Protein AF-A0A2D5ZN42-F1 (afdb_monomer_lite)

Foldseek 3Di:
DAALVCLVVVLVVLVVVLCCVQPPVQDPQVVQLVQLLVLLCCCQCPVVVHPVVCVVDDPVRNLCCQQPVGPDPLSNVSSVCSVVVNQGWDWLDFDKPVRCVDDLNVLLVVVLCVQDDDPVSSFVVVLVLLCVQQVDHSSFKGKDQDPCVVVVVLVCLQCVVAWHQYPVRDIDHCCVSPVVSNVVSNPSDRIHTRITMIGGPVCRNVSSVSSVCVSPVD

Radius of gyration: 21.7 Å; chains: 1; bounding box: 51×35×64 Å

Secondary structure (DSSP, 8-state):
-EEGGGHHHHHHHHHHHHHHIIIIIT-HHHHHHHHHHHHHHHIIIIIS---TTGGGS-HHHHHHHHHHT-S-HHHHHHHHHHHHT-S--EEEEEEETTTTTSTHHHHHHHHHHTS-SSHHHHHHHHHHHHHHHH---GGGEEEE---GGGHHHHHHHH----EEE-TTS-EEEHHHH-HHHHHHHHH-----EEEEEEE-TTTHHHHHHHHHHHHH--

pLDDT: mean 88.19, std 12.15, range [40.66, 98.38]

Structure (mmCIF, N/CA/C/O backbone):
data_AF-A0A2D5ZN42-F1
#
_entry.id   AF-A0A2D5ZN42-F1
#
loop_
_atom_site.group_PDB
_atom_site.id
_atom_site.type_symbol
_atom_site.label_atom_id
_atom_site.label_alt_id
_atom_site.label_comp_id
_atom_site.label_asym_id
_atom_site.label_entity_id
_atom_site.label_seq_id
_atom_site.pdbx_PDB_ins_code
_atom_site.Cartn_x
_atom_site.Cartn_y
_atom_site.Cartn_z
_atom_site.occupancy
_atom_site.B_iso_or_equiv
_atom_site.auth_seq_id
_atom_site.auth_comp_id
_atom_site.auth_asym_id
_atom_site.auth_atom_id
_atom_site.pdbx_PDB_model_num
ATOM 1 N N . VAL A 1 1 ? 23.693 1.671 -24.165 1.00 88.19 1 VAL A N 1
ATOM 2 C CA . VAL A 1 1 ? 23.563 1.571 -25.639 1.00 88.19 1 VAL A CA 1
ATOM 3 C C . VAL A 1 1 ? 23.619 0.096 -25.988 1.00 88.19 1 VAL A C 1
ATOM 5 O O . VAL A 1 1 ? 24.514 -0.575 -25.490 1.00 88.19 1 VAL A O 1
ATOM 8 N N . PHE A 1 2 ? 22.661 -0.413 -26.755 1.00 94.81 2 PHE A N 1
ATOM 9 C CA . PHE A 1 2 ? 22.584 -1.811 -27.194 1.00 94.81 2 PHE A CA 1
ATOM 10 C C . PHE A 1 2 ? 23.007 -1.930 -28.661 1.00 94.81 2 PHE A C 1
ATOM 12 O O . PHE A 1 2 ? 22.991 -0.942 -29.383 1.00 94.81 2 PHE A O 1
ATOM 19 N N . LEU A 1 3 ? 23.372 -3.117 -29.141 1.00 96.25 3 LEU A N 1
ATOM 20 C CA . LEU A 1 3 ? 23.514 -3.330 -30.588 1.00 96.25 3 LEU A CA 1
ATOM 21 C C . LEU A 1 3 ? 22.122 -3.375 -31.231 1.00 96.25 3 LEU A C 1
ATOM 23 O O . LEU A 1 3 ? 21.216 -3.957 -30.640 1.00 96.25 3 LEU A O 1
ATOM 27 N N . ALA A 1 4 ? 21.952 -2.854 -32.451 1.00 92.88 4 ALA A N 1
ATOM 28 C CA . ALA A 1 4 ? 20.658 -2.876 -33.152 1.00 92.88 4 ALA A CA 1
ATOM 29 C C . ALA A 1 4 ? 20.058 -4.293 -33.287 1.00 92.88 4 ALA A C 1
ATOM 31 O O . ALA A 1 4 ? 18.850 -4.474 -33.174 1.00 92.88 4 ALA A O 1
ATOM 32 N N . LYS A 1 5 ? 20.906 -5.328 -33.421 1.00 93.25 5 LYS A N 1
ATOM 33 C CA . LYS A 1 5 ? 20.476 -6.742 -33.429 1.00 93.25 5 LYS A CA 1
ATOM 34 C C . LYS A 1 5 ? 19.837 -7.222 -32.114 1.00 93.25 5 LYS A C 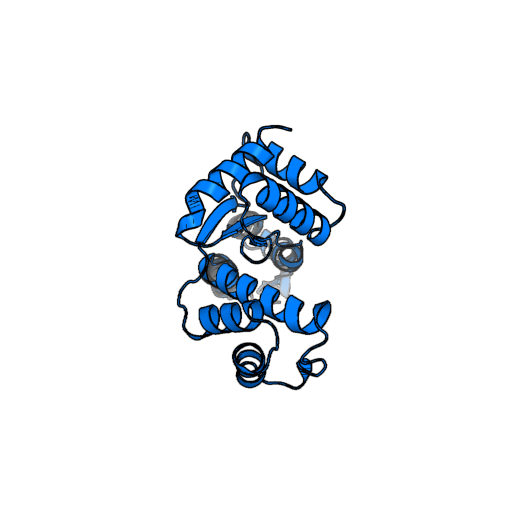1
ATOM 36 O O . LYS A 1 5 ? 19.276 -8.305 -32.083 1.00 93.25 5 LYS A O 1
ATOM 41 N N . GLY A 1 6 ? 19.970 -6.457 -31.031 1.00 94.50 6 GLY A N 1
ATOM 42 C CA . GLY A 1 6 ? 19.377 -6.737 -29.724 1.00 94.50 6 GLY A CA 1
ATOM 43 C C . GLY A 1 6 ? 17.992 -6.118 -29.522 1.00 94.50 6 GLY A C 1
ATOM 44 O O . GLY A 1 6 ? 17.499 -6.148 -28.400 1.00 94.50 6 GLY A O 1
ATOM 45 N N . LEU A 1 7 ? 17.378 -5.538 -30.562 1.00 94.56 7 LEU A N 1
ATOM 46 C CA . LEU A 1 7 ? 16.059 -4.903 -30.470 1.00 94.56 7 LEU A CA 1
ATOM 47 C C . LEU A 1 7 ? 14.992 -5.842 -29.889 1.00 94.56 7 LEU A C 1
ATOM 49 O O . LEU A 1 7 ? 14.250 -5.433 -29.004 1.00 94.56 7 LEU A O 1
ATOM 53 N N . GLU A 1 8 ? 14.943 -7.096 -30.341 1.00 95.75 8 GLU A N 1
ATOM 54 C CA . GLU A 1 8 ? 13.950 -8.074 -29.875 1.00 95.75 8 GLU A CA 1
ATOM 55 C C . GLU A 1 8 ? 14.092 -8.367 -28.375 1.00 95.75 8 GLU A C 1
ATOM 57 O O . GLU A 1 8 ? 13.130 -8.228 -27.629 1.00 95.75 8 GLU A O 1
ATOM 62 N N . ALA A 1 9 ? 15.317 -8.594 -27.893 1.00 96.06 9 ALA A N 1
ATOM 63 C CA . ALA A 1 9 ? 15.575 -8.784 -26.465 1.00 96.06 9 ALA A CA 1
ATOM 64 C C . ALA A 1 9 ? 15.188 -7.555 -25.618 1.00 96.06 9 ALA A C 1
ATOM 66 O O . ALA A 1 9 ? 14.725 -7.692 -24.486 1.00 96.06 9 ALA A O 1
ATOM 67 N N . VAL A 1 10 ? 15.364 -6.342 -26.155 1.00 93.12 10 VAL A N 1
ATOM 68 C CA . VAL A 1 10 ? 14.931 -5.111 -25.478 1.00 93.12 10 VAL A CA 1
ATOM 69 C C . VAL A 1 10 ? 13.404 -5.004 -25.436 1.00 93.12 10 VAL A C 1
ATOM 71 O O . VAL A 1 10 ? 12.865 -4.579 -24.412 1.00 93.12 10 VAL A O 1
ATOM 74 N N . ARG A 1 11 ? 12.698 -5.408 -26.502 1.00 92.69 11 ARG A N 1
ATOM 75 C CA . ARG A 1 11 ? 11.228 -5.474 -26.508 1.00 92.69 11 ARG A CA 1
ATOM 76 C C . ARG A 1 11 ? 10.720 -6.436 -25.439 1.00 92.69 11 ARG A C 1
ATOM 78 O O . ARG A 1 11 ? 9.883 -6.044 -24.627 1.00 92.69 11 ARG A O 1
ATOM 85 N N . ASP A 1 12 ? 11.275 -7.643 -25.390 1.00 94.25 12 ASP A N 1
ATOM 86 C CA . ASP A 1 12 ? 10.891 -8.665 -24.412 1.00 94.25 12 ASP A CA 1
ATOM 87 C C . ASP A 1 12 ? 11.134 -8.194 -22.980 1.00 94.25 12 ASP A C 1
ATOM 89 O O . ASP A 1 12 ? 10.258 -8.316 -22.125 1.00 94.25 12 ASP A O 1
ATOM 93 N N . PHE A 1 13 ? 12.288 -7.571 -22.724 1.00 90.81 13 PHE A N 1
ATOM 94 C CA . PHE A 1 13 ? 12.591 -6.977 -21.425 1.00 90.81 13 PHE A CA 1
ATOM 95 C C . PHE A 1 13 ? 11.554 -5.924 -21.011 1.00 90.81 13 PHE A C 1
ATOM 97 O O . PHE A 1 13 ? 11.094 -5.925 -19.868 1.00 90.81 13 PHE A O 1
ATOM 104 N N . LEU A 1 14 ? 11.177 -5.018 -21.919 1.00 88.38 14 LEU A N 1
ATOM 105 C CA . LEU A 1 14 ? 10.205 -3.966 -21.617 1.00 88.38 14 LEU A CA 1
ATOM 106 C C . LEU A 1 14 ? 8.802 -4.532 -21.384 1.00 88.38 14 LEU A C 1
ATOM 108 O O . LEU A 1 14 ? 8.133 -4.097 -20.445 1.00 88.38 14 LEU A O 1
ATOM 112 N N . ASN A 1 15 ? 8.389 -5.533 -22.161 1.00 88.25 15 ASN A N 1
ATOM 113 C CA . ASN A 1 15 ? 7.126 -6.242 -21.954 1.00 88.25 15 ASN A CA 1
ATOM 114 C C . ASN A 1 15 ? 7.095 -6.965 -20.604 1.00 88.25 15 ASN A C 1
ATOM 116 O O . ASN A 1 15 ? 6.194 -6.718 -19.803 1.00 88.25 15 ASN A O 1
ATOM 120 N N . ALA A 1 16 ? 8.121 -7.763 -20.298 1.00 88.69 16 ALA A N 1
ATOM 121 C CA . ALA A 1 16 ? 8.239 -8.457 -19.017 1.00 88.69 16 ALA A CA 1
ATOM 122 C C . ALA A 1 16 ? 8.234 -7.471 -17.838 1.00 88.69 16 ALA A C 1
ATOM 124 O O . ALA A 1 16 ? 7.565 -7.689 -16.826 1.00 88.69 16 ALA A O 1
ATOM 125 N N . ARG A 1 17 ? 8.921 -6.330 -17.980 1.00 83.81 17 ARG A N 1
ATOM 126 C CA . ARG A 1 17 ? 8.899 -5.264 -16.976 1.00 83.81 17 ARG A CA 1
ATOM 127 C C . ARG A 1 17 ? 7.480 -4.730 -16.765 1.00 83.81 17 ARG A C 1
ATOM 129 O O . ARG A 1 17 ? 7.075 -4.572 -15.616 1.00 83.81 17 ARG A O 1
ATOM 136 N N . MET A 1 18 ? 6.718 -4.463 -17.827 1.00 80.75 18 MET A N 1
ATOM 137 C CA . MET A 1 18 ? 5.327 -3.999 -17.711 1.00 80.75 18 MET A CA 1
ATOM 138 C C . MET A 1 18 ? 4.421 -5.034 -17.032 1.00 80.75 18 MET A C 1
ATOM 140 O O . MET A 1 18 ? 3.625 -4.668 -16.163 1.00 80.75 18 MET A O 1
ATOM 144 N N . GLU A 1 19 ? 4.576 -6.317 -17.362 1.00 82.75 19 GLU A N 1
ATOM 145 C CA . GLU A 1 19 ? 3.829 -7.414 -16.732 1.00 82.75 19 GLU A CA 1
ATOM 146 C C . GLU A 1 19 ? 4.130 -7.552 -15.237 1.00 82.75 19 GLU A C 1
ATOM 148 O O . GLU A 1 19 ? 3.216 -7.767 -14.437 1.00 82.75 19 GLU A O 1
ATOM 153 N N . MET A 1 20 ? 5.389 -7.370 -14.829 1.00 82.62 20 MET A N 1
ATOM 154 C CA . MET A 1 20 ? 5.768 -7.374 -13.414 1.00 82.62 20 MET A CA 1
ATOM 155 C C . MET A 1 20 ? 5.069 -6.261 -12.626 1.00 82.62 20 MET A C 1
ATOM 157 O O . MET A 1 20 ? 4.592 -6.496 -11.512 1.00 82.62 20 MET A O 1
ATOM 161 N N . TYR A 1 21 ? 4.963 -5.057 -13.199 1.00 77.25 21 TYR A N 1
ATOM 162 C CA . TYR A 1 21 ? 4.248 -3.954 -12.553 1.00 77.25 21 TYR A CA 1
ATOM 163 C C . TYR A 1 21 ? 2.763 -4.252 -12.383 1.00 77.25 21 TYR A C 1
ATOM 165 O O . TYR A 1 21 ? 2.235 -4.060 -11.288 1.00 77.25 21 TYR A O 1
ATOM 173 N N . SER A 1 22 ? 2.093 -4.747 -13.423 1.00 72.44 22 SER A N 1
ATOM 174 C CA . SER A 1 22 ? 0.654 -5.016 -13.361 1.00 72.44 22 SER A CA 1
ATOM 175 C C . SER A 1 22 ? 0.305 -6.225 -12.487 1.00 72.44 22 SER A C 1
ATOM 177 O O . SER A 1 22 ? -0.685 -6.188 -11.754 1.00 72.44 22 SER A O 1
ATOM 179 N N . SER A 1 23 ? 1.112 -7.285 -12.535 1.00 75.81 23 SER A N 1
ATOM 180 C CA . SER A 1 23 ? 0.767 -8.581 -11.936 1.00 75.81 23 SER A CA 1
ATOM 181 C C . SER A 1 23 ? 1.286 -8.759 -10.513 1.00 75.81 23 SER A C 1
ATOM 183 O O . SER A 1 23 ? 0.687 -9.507 -9.741 1.00 75.81 23 SER A O 1
ATOM 185 N N . VAL A 1 24 ? 2.387 -8.089 -10.157 1.00 76.00 24 VAL A N 1
ATOM 186 C CA . VAL A 1 24 ? 3.086 -8.308 -8.882 1.00 76.00 24 VAL A CA 1
ATOM 187 C C . VAL A 1 24 ? 3.107 -7.034 -8.048 1.00 76.00 24 VAL A C 1
ATOM 189 O O . VAL A 1 24 ? 2.482 -6.995 -6.988 1.00 76.00 24 VAL A O 1
ATOM 192 N N . TYR A 1 25 ? 3.777 -5.981 -8.528 1.00 73.44 25 TYR A N 1
ATOM 193 C CA . TYR A 1 25 ? 4.039 -4.789 -7.709 1.00 73.44 25 TYR A CA 1
ATOM 194 C C . TYR A 1 25 ? 2.776 -4.002 -7.363 1.00 73.44 25 TYR A C 1
ATOM 196 O O . TYR A 1 25 ? 2.654 -3.485 -6.258 1.00 73.44 25 TYR A O 1
ATOM 204 N N . LEU A 1 26 ? 1.816 -3.935 -8.286 1.00 72.81 26 LEU A N 1
ATOM 205 C CA . LEU A 1 26 ? 0.565 -3.196 -8.097 1.00 72.81 26 LEU A CA 1
ATOM 206 C C . LEU A 1 26 ? -0.607 -4.119 -7.736 1.00 72.81 26 LEU A C 1
ATOM 208 O O . LEU A 1 26 ? -1.776 -3.734 -7.828 1.00 72.81 26 LEU A O 1
ATOM 212 N N . HIS A 1 27 ? -0.319 -5.355 -7.317 1.00 77.25 27 HIS A N 1
ATOM 213 C CA . HIS A 1 27 ? -1.361 -6.326 -7.039 1.00 77.25 27 HIS A CA 1
ATOM 214 C C . HIS A 1 27 ? -2.119 -5.995 -5.744 1.00 77.25 27 HIS A C 1
ATOM 216 O O . HIS A 1 27 ? -1.589 -6.034 -4.631 1.00 77.25 27 HIS A O 1
ATOM 222 N N . LYS A 1 28 ? -3.428 -5.771 -5.885 1.00 75.69 28 LYS A N 1
ATOM 223 C CA . LYS A 1 28 ? -4.345 -5.343 -4.813 1.00 75.69 28 LYS A CA 1
ATOM 224 C C . LYS A 1 28 ? -4.259 -6.133 -3.502 1.00 75.69 28 LYS A C 1
ATOM 226 O O . LYS A 1 28 ? -4.427 -5.554 -2.439 1.00 75.69 28 LYS A O 1
ATOM 231 N N . LYS A 1 29 ? -4.027 -7.453 -3.545 1.00 80.06 29 LYS A N 1
ATOM 232 C CA . LYS A 1 29 ? -3.964 -8.269 -2.312 1.00 80.06 29 LYS A CA 1
ATOM 233 C C . LYS A 1 29 ? -2.668 -8.047 -1.533 1.00 80.06 29 LYS A C 1
ATOM 235 O O . LYS A 1 29 ? -2.700 -8.125 -0.312 1.00 80.06 29 LYS A O 1
ATOM 240 N N . THR A 1 30 ? -1.567 -7.785 -2.234 1.00 85.25 30 THR A N 1
ATOM 241 C CA . THR A 1 30 ? -0.278 -7.460 -1.613 1.00 85.25 30 THR A CA 1
ATOM 242 C C . THR A 1 30 ? -0.392 -6.111 -0.921 1.00 85.25 30 THR A C 1
ATOM 244 O O . THR A 1 30 ? -0.037 -5.995 0.244 1.00 85.25 30 THR A O 1
ATOM 247 N N . ARG A 1 31 ? -1.025 -5.141 -1.595 1.00 87.31 31 ARG A N 1
ATOM 248 C CA . ARG A 1 31 ? -1.237 -3.798 -1.054 1.00 87.31 31 ARG A CA 1
ATOM 249 C C . ARG A 1 31 ? -2.061 -3.778 0.234 1.00 87.31 31 ARG A C 1
ATOM 251 O O . ARG A 1 31 ? -1.759 -3.004 1.124 1.00 87.31 31 ARG A O 1
ATOM 258 N N . ILE A 1 32 ? -3.071 -4.639 0.363 1.00 91.75 32 ILE A N 1
ATOM 259 C CA . ILE A 1 32 ? -3.862 -4.723 1.601 1.00 91.75 32 ILE A CA 1
ATOM 260 C C . ILE A 1 32 ? -2.988 -5.153 2.785 1.00 91.75 32 ILE A C 1
ATOM 262 O O . ILE A 1 32 ? -3.029 -4.510 3.826 1.00 91.75 32 ILE A O 1
ATOM 266 N N . ALA A 1 33 ? -2.201 -6.222 2.633 1.00 93.56 33 ALA A N 1
ATOM 267 C CA . ALA A 1 33 ? -1.332 -6.698 3.710 1.00 93.56 33 ALA A CA 1
ATOM 268 C C . ALA A 1 33 ? -0.221 -5.685 4.035 1.00 93.56 33 ALA A C 1
ATOM 270 O O . ALA A 1 33 ? 0.067 -5.461 5.204 1.00 93.56 33 ALA A O 1
ATOM 271 N N . ASP A 1 34 ? 0.337 -5.046 3.004 1.00 91.88 34 ASP A N 1
ATOM 272 C CA . ASP A 1 34 ? 1.299 -3.946 3.116 1.00 91.88 34 ASP A CA 1
ATOM 273 C C . ASP A 1 34 ? 0.727 -2.784 3.939 1.00 91.88 34 ASP A C 1
ATOM 275 O O . ASP A 1 34 ? 1.333 -2.362 4.914 1.00 91.88 34 ASP A O 1
ATOM 279 N N . GLN A 1 35 ? -0.494 -2.333 3.632 1.00 92.88 35 GLN A N 1
ATOM 280 C CA . GLN A 1 35 ? -1.155 -1.275 4.399 1.00 92.88 35 GLN A CA 1
ATOM 281 C C . GLN A 1 35 ? -1.471 -1.700 5.837 1.00 92.88 35 GLN A C 1
ATOM 283 O O . GLN A 1 35 ? -1.243 -0.918 6.751 1.00 92.88 35 GLN A O 1
ATOM 288 N N . MET A 1 36 ? -1.934 -2.934 6.067 1.00 95.69 36 MET A N 1
ATOM 289 C CA . MET A 1 36 ? -2.159 -3.439 7.429 1.00 95.69 36 MET A CA 1
ATOM 290 C C . MET A 1 36 ? -0.874 -3.442 8.264 1.00 95.69 36 MET A C 1
ATOM 292 O O . MET A 1 36 ? -0.892 -3.011 9.415 1.00 95.69 36 MET A O 1
ATOM 296 N N . LEU A 1 37 ? 0.241 -3.895 7.685 1.00 95.94 37 LEU A N 1
ATOM 297 C CA . LEU A 1 37 ? 1.527 -3.909 8.375 1.00 95.94 37 LEU A CA 1
ATOM 298 C C . LEU A 1 37 ? 2.082 -2.495 8.579 1.00 95.94 37 LEU A C 1
ATOM 300 O O . LEU A 1 37 ? 2.554 -2.190 9.669 1.00 95.94 37 LEU A O 1
ATOM 304 N N . LEU A 1 38 ? 1.983 -1.630 7.565 1.00 94.31 38 LEU A N 1
ATOM 305 C CA . LEU A 1 38 ? 2.432 -0.241 7.637 1.00 94.31 38 LEU A CA 1
ATOM 306 C C . LEU A 1 38 ? 1.711 0.514 8.754 1.00 94.31 38 LEU A C 1
ATOM 308 O O . LEU A 1 38 ? 2.372 1.120 9.585 1.00 94.31 38 LEU A O 1
ATOM 312 N N . ARG A 1 39 ? 0.377 0.418 8.835 1.00 93.88 39 ARG A N 1
ATOM 313 C CA . ARG A 1 39 ? -0.403 1.088 9.888 1.00 93.88 39 ARG A CA 1
ATOM 314 C C . ARG A 1 39 ? -0.075 0.557 11.281 1.00 93.88 39 ARG A C 1
ATOM 316 O O . ARG A 1 39 ? -0.030 1.329 12.231 1.00 93.88 39 ARG A O 1
ATOM 323 N N . ALA A 1 40 ? 0.175 -0.747 11.412 1.00 96.69 40 ALA A N 1
ATOM 324 C CA . ALA A 1 40 ? 0.625 -1.329 12.675 1.00 96.69 40 ALA A CA 1
ATOM 325 C C . ALA A 1 40 ? 2.016 -0.810 13.078 1.00 96.69 40 ALA A C 1
ATOM 327 O O . ALA A 1 40 ? 2.237 -0.481 14.241 1.00 96.69 40 ALA A O 1
ATOM 328 N N . ALA A 1 41 ? 2.936 -0.705 12.116 1.00 96.75 41 ALA A N 1
ATOM 329 C CA . ALA A 1 41 ? 4.284 -0.196 12.334 1.00 96.75 41 ALA A CA 1
ATOM 330 C C . ALA A 1 41 ? 4.296 1.307 12.657 1.00 96.75 41 ALA A C 1
ATOM 332 O O . ALA A 1 41 ? 4.964 1.702 13.606 1.00 96.75 41 ALA A O 1
ATOM 333 N N . GLU A 1 42 ? 3.532 2.130 11.931 1.00 94.81 42 GLU A N 1
ATOM 334 C CA . GLU A 1 42 ? 3.354 3.563 12.215 1.00 94.81 42 GLU A CA 1
ATOM 335 C C . GLU A 1 42 ? 2.808 3.763 13.632 1.00 94.81 42 GLU A C 1
ATOM 337 O O . GLU A 1 42 ? 3.395 4.502 14.421 1.00 94.81 42 GLU A O 1
ATOM 342 N N . ARG A 1 43 ? 1.755 3.021 13.998 1.00 95.56 43 ARG A N 1
ATOM 343 C CA . ARG A 1 43 ? 1.170 3.065 15.340 1.00 95.56 43 ARG A CA 1
ATOM 344 C C . ARG A 1 43 ? 2.188 2.713 16.426 1.00 95.56 43 ARG A C 1
ATOM 346 O O . ARG A 1 43 ? 2.295 3.421 17.421 1.00 95.56 43 ARG A O 1
ATOM 353 N N . ALA A 1 44 ? 2.938 1.627 16.248 1.00 97.81 44 ALA A N 1
ATOM 354 C CA . ALA A 1 44 ? 3.919 1.183 17.234 1.00 97.81 44 ALA A CA 1
ATOM 355 C C . ALA A 1 44 ? 5.102 2.155 17.350 1.00 97.81 44 ALA A C 1
ATOM 357 O O . ALA A 1 44 ? 5.439 2.599 18.444 1.00 97.81 44 ALA A O 1
ATOM 358 N N . VAL A 1 45 ? 5.725 2.502 16.223 1.00 97.81 45 VAL A N 1
ATOM 359 C CA . VAL A 1 45 ? 6.994 3.238 16.201 1.00 97.81 45 VAL A CA 1
ATOM 360 C C . VAL A 1 45 ? 6.793 4.735 16.389 1.00 97.81 45 VAL A C 1
ATOM 362 O O . VAL A 1 45 ? 7.546 5.363 17.129 1.00 97.81 45 VAL A O 1
ATOM 365 N N . ILE A 1 46 ? 5.800 5.324 15.727 1.00 95.44 46 ILE A N 1
ATOM 366 C CA . ILE A 1 46 ? 5.618 6.778 15.705 1.00 95.44 46 ILE A CA 1
ATOM 367 C C . ILE A 1 46 ? 4.714 7.208 16.859 1.00 95.44 46 ILE A C 1
ATOM 369 O O . ILE A 1 46 ? 5.130 8.024 17.679 1.00 95.44 46 ILE A O 1
ATOM 373 N N . ASP A 1 47 ? 3.508 6.644 16.957 1.00 95.06 47 ASP A N 1
ATOM 374 C CA . ASP A 1 47 ? 2.527 7.121 17.941 1.00 95.06 47 ASP A CA 1
ATOM 375 C C . ASP A 1 47 ? 2.868 6.683 19.369 1.00 95.06 47 ASP A C 1
ATOM 377 O O . ASP A 1 47 ? 2.703 7.451 20.317 1.00 95.06 47 ASP A O 1
ATOM 381 N N . LEU A 1 48 ? 3.296 5.427 19.534 1.00 96.88 48 LEU A N 1
ATOM 382 C CA . LEU A 1 48 ? 3.542 4.821 20.847 1.00 96.88 48 LEU A CA 1
ATOM 383 C C . LEU A 1 48 ? 5.015 4.890 21.272 1.00 96.88 48 LEU A C 1
ATOM 385 O O . LEU A 1 48 ? 5.318 4.675 22.445 1.00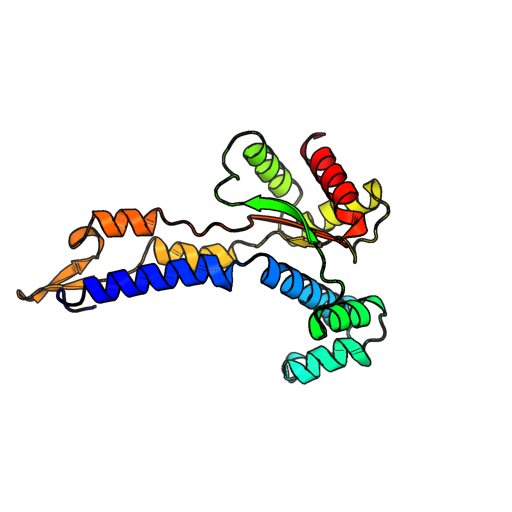 96.88 48 LEU A O 1
ATOM 389 N N . GLY A 1 49 ? 5.930 5.203 20.349 1.00 97.31 49 GLY A N 1
ATOM 390 C CA . GLY A 1 49 ? 7.366 5.255 20.630 1.00 97.31 49 GLY A CA 1
ATOM 391 C C . GLY A 1 49 ? 7.995 3.886 20.922 1.00 97.31 49 GLY A C 1
ATOM 392 O O . GLY A 1 49 ? 9.070 3.811 21.518 1.00 97.31 49 GLY A O 1
ATOM 393 N N . GLU A 1 50 ? 7.344 2.791 20.531 1.00 97.56 50 GLU A N 1
ATOM 394 C CA . GLU A 1 50 ? 7.877 1.435 20.659 1.00 97.56 50 GLU A CA 1
ATOM 395 C C . GLU A 1 50 ? 8.945 1.173 19.582 1.00 97.56 50 GLU A C 1
ATOM 397 O O . GLU A 1 50 ? 9.013 1.865 18.570 1.00 97.56 50 GLU A O 1
ATOM 402 N N . PHE A 1 51 ? 9.815 0.181 19.800 1.00 96.81 51 PHE A N 1
ATOM 403 C CA . PHE A 1 51 ? 10.768 -0.321 18.793 1.00 96.81 51 PHE A CA 1
ATOM 404 C C . PHE A 1 51 ? 11.563 0.762 18.030 1.00 96.81 51 PHE A C 1
ATOM 406 O O . PHE A 1 51 ? 11.751 0.654 16.824 1.00 96.81 51 PHE A O 1
ATOM 413 N N . GLN A 1 52 ? 12.054 1.807 18.706 1.00 95.81 52 GLN A N 1
ATOM 414 C CA . GLN A 1 52 ? 12.755 2.924 18.041 1.00 95.81 52 GLN A CA 1
ATOM 415 C C . GLN A 1 52 ? 13.987 2.485 17.228 1.00 95.81 52 GLN A C 1
ATOM 417 O O . GLN A 1 52 ? 14.322 3.117 16.230 1.00 95.81 52 GLN A O 1
ATOM 422 N N . ASP A 1 53 ? 14.599 1.358 17.600 1.00 95.44 53 ASP A N 1
ATOM 423 C CA . ASP A 1 53 ? 15.727 0.741 16.897 1.00 95.44 53 ASP A CA 1
ATOM 424 C C . ASP A 1 53 ? 15.298 -0.315 15.853 1.00 95.44 53 ASP A C 1
ATOM 426 O O . ASP A 1 53 ? 16.089 -1.187 15.490 1.00 95.44 53 ASP A O 1
ATOM 430 N N . PHE A 1 54 ? 14.053 -0.277 15.355 1.00 95.75 54 PHE A N 1
ATOM 431 C CA . PHE A 1 54 ? 13.534 -1.273 14.399 1.00 95.75 54 PHE A CA 1
ATOM 432 C C . PHE A 1 54 ? 14.374 -1.393 13.118 1.00 95.75 54 PHE A C 1
ATOM 434 O O . PHE A 1 54 ? 14.388 -2.444 12.489 1.00 95.75 54 PHE A O 1
ATOM 441 N N . PHE A 1 55 ? 15.113 -0.346 12.739 1.00 94.88 55 PHE A N 1
ATOM 442 C CA . PHE A 1 55 ? 16.019 -0.351 11.586 1.00 94.88 55 PHE A CA 1
ATOM 443 C C . PHE A 1 55 ? 17.228 -1.293 11.748 1.00 94.88 55 PHE A C 1
ATOM 445 O O . PHE A 1 55 ? 17.950 -1.527 10.780 1.00 94.88 55 PHE A O 1
ATOM 452 N N . LEU A 1 56 ? 17.469 -1.815 12.956 1.00 97.69 56 LEU A N 1
ATOM 453 C CA . LEU A 1 56 ? 18.472 -2.847 13.237 1.00 97.69 56 LEU A CA 1
ATOM 454 C C . LEU A 1 56 ? 17.893 -4.268 13.217 1.00 97.69 56 LEU A C 1
ATOM 456 O O . LEU A 1 56 ? 18.658 -5.221 13.347 1.00 97.69 56 LEU A O 1
ATOM 460 N N . MET A 1 57 ? 16.572 -4.407 13.088 1.00 97.81 57 MET A N 1
ATOM 461 C CA . MET A 1 57 ? 15.871 -5.687 13.136 1.00 97.81 57 MET A CA 1
ATOM 462 C C . MET A 1 57 ? 15.715 -6.289 11.738 1.00 97.81 57 MET A C 1
ATOM 464 O O . MET A 1 57 ? 15.555 -5.576 10.745 1.00 97.81 57 MET A O 1
ATOM 468 N N . SER A 1 58 ? 15.714 -7.617 11.661 1.00 98.12 58 SER A N 1
ATOM 469 C CA . SER A 1 58 ? 15.227 -8.338 10.486 1.00 98.12 58 SER A CA 1
ATOM 470 C C . SER A 1 58 ? 13.702 -8.197 10.335 1.00 98.12 58 SER A C 1
ATOM 472 O O . SER A 1 58 ? 12.986 -7.835 11.274 1.00 98.12 58 SER A O 1
ATOM 474 N N . ASP A 1 59 ? 13.180 -8.580 9.166 1.00 96.12 59 ASP A N 1
ATOM 475 C CA . ASP A 1 59 ? 11.733 -8.679 8.933 1.00 96.12 59 ASP A CA 1
ATOM 476 C C . ASP A 1 59 ? 11.037 -9.578 9.971 1.00 96.12 59 ASP A C 1
ATOM 478 O O . ASP A 1 59 ? 9.923 -9.28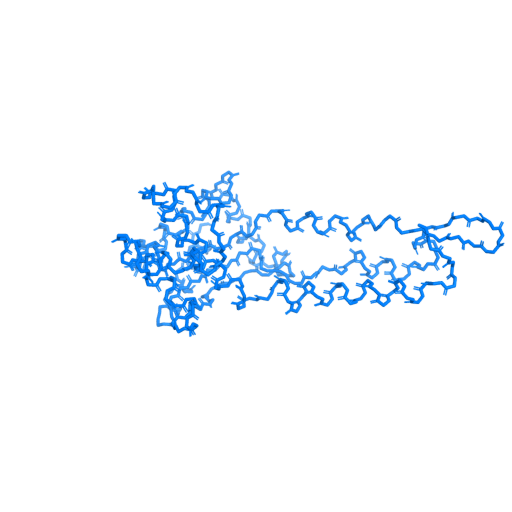2 10.412 1.00 96.12 59 ASP A O 1
ATOM 482 N N . ASP A 1 60 ? 11.673 -10.689 10.363 1.00 97.00 60 ASP A N 1
ATOM 483 C CA . ASP A 1 60 ? 11.089 -11.636 11.315 1.00 97.00 60 ASP A CA 1
ATOM 484 C C . ASP A 1 60 ? 11.112 -11.094 12.746 1.00 97.00 60 ASP A C 1
ATOM 486 O O . ASP A 1 60 ? 10.104 -11.203 13.449 1.00 97.00 60 ASP A O 1
ATOM 490 N N . GLU A 1 61 ? 12.216 -10.458 13.145 1.00 98.12 61 GLU A N 1
ATOM 491 C CA . GLU A 1 61 ? 12.384 -9.849 14.459 1.00 98.12 61 GLU A CA 1
ATOM 492 C C . GLU A 1 61 ? 11.363 -8.733 14.652 1.00 98.12 61 GLU A C 1
ATOM 494 O O . GLU A 1 61 ? 10.630 -8.734 15.645 1.00 98.12 61 GLU A O 1
ATOM 499 N N . PHE A 1 62 ? 11.237 -7.838 13.669 1.00 98.25 62 PHE A N 1
ATOM 500 C CA . PHE A 1 62 ? 10.299 -6.727 13.744 1.00 98.25 62 PHE A CA 1
ATOM 501 C C . PHE A 1 62 ? 8.842 -7.205 13.733 1.00 98.25 62 PHE A C 1
ATOM 503 O O . PHE A 1 62 ? 8.055 -6.814 14.597 1.00 98.25 62 PHE A O 1
ATOM 510 N N . LEU A 1 63 ? 8.469 -8.116 12.826 1.00 97.88 63 LEU A N 1
ATOM 511 C CA . LEU A 1 63 ? 7.106 -8.658 12.786 1.00 97.88 63 LEU A CA 1
ATOM 512 C C . LEU A 1 63 ? 6.753 -9.427 14.069 1.00 97.88 63 LEU A C 1
ATOM 514 O O . LEU A 1 63 ? 5.619 -9.360 14.550 1.00 97.88 63 LEU A O 1
ATOM 518 N N . SER A 1 64 ? 7.712 -10.165 14.634 1.00 97.75 64 SER A N 1
ATOM 519 C CA . SER A 1 64 ? 7.546 -10.857 15.913 1.00 97.75 64 SER A CA 1
ATOM 520 C C . SER A 1 64 ? 7.360 -9.865 17.063 1.00 97.75 64 SER A C 1
ATOM 522 O O . SER A 1 64 ? 6.454 -10.043 17.881 1.00 97.75 64 SER A O 1
ATOM 524 N N . ALA A 1 65 ? 8.150 -8.789 17.092 1.00 98.19 65 ALA A N 1
ATOM 525 C CA . ALA A 1 65 ? 8.054 -7.730 18.088 1.00 98.19 65 ALA A CA 1
ATOM 526 C C . ALA A 1 65 ? 6.688 -7.025 18.043 1.00 98.19 65 ALA A C 1
ATOM 528 O O . ALA A 1 65 ? 6.018 -6.936 19.074 1.00 98.19 65 ALA A O 1
ATOM 529 N N . LEU A 1 66 ? 6.209 -6.640 16.855 1.00 98.38 66 LEU A N 1
ATOM 530 C CA . LEU A 1 66 ? 4.868 -6.069 16.678 1.00 98.38 66 LEU A CA 1
ATOM 531 C C . LEU A 1 66 ? 3.770 -7.013 17.189 1.00 98.38 66 LEU A C 1
ATOM 533 O O . LEU A 1 66 ? 2.844 -6.582 17.868 1.00 98.38 66 LEU A O 1
ATOM 537 N N . MET A 1 67 ? 3.873 -8.313 16.901 1.00 97.88 67 MET A N 1
ATOM 538 C CA . MET A 1 67 ? 2.844 -9.294 17.260 1.00 97.88 67 MET A CA 1
ATOM 539 C C . MET A 1 67 ? 2.853 -9.697 18.746 1.00 97.88 67 MET A C 1
ATOM 541 O O . MET A 1 67 ? 1.805 -10.058 19.284 1.00 97.88 67 MET A O 1
ATOM 545 N N . HIS A 1 68 ? 4.010 -9.682 19.413 1.00 97.69 68 HIS A N 1
ATOM 546 C CA . HIS A 1 68 ? 4.162 -10.248 20.759 1.00 97.69 68 HIS A CA 1
ATOM 547 C C . HIS A 1 68 ? 4.597 -9.253 21.835 1.00 97.69 68 HIS A C 1
ATOM 549 O O . HIS A 1 68 ? 4.226 -9.442 22.992 1.00 97.69 68 HIS A O 1
ATOM 555 N N . ALA A 1 69 ? 5.373 -8.231 21.482 1.00 97.38 69 ALA A N 1
ATOM 556 C CA . ALA A 1 69 ? 5.983 -7.311 22.439 1.00 97.38 69 ALA A CA 1
ATOM 557 C C . ALA A 1 69 ? 5.304 -5.933 22.490 1.00 97.38 69 ALA A C 1
ATOM 559 O O . ALA A 1 69 ? 5.501 -5.222 23.471 1.00 97.38 69 ALA A O 1
ATOM 560 N N . SER A 1 70 ? 4.507 -5.561 21.480 1.00 97.81 70 SER A N 1
ATOM 561 C CA . SER A 1 70 ? 3.779 -4.285 21.495 1.00 97.81 70 SER A CA 1
ATOM 562 C C . SER A 1 70 ? 2.760 -4.250 22.635 1.00 97.81 70 SER A C 1
ATOM 564 O O . SER A 1 70 ? 2.062 -5.242 22.873 1.00 97.81 70 SER A O 1
ATOM 566 N N . GLY A 1 71 ? 2.638 -3.115 23.326 1.00 96.75 71 GLY A N 1
ATOM 567 C CA . GLY A 1 71 ? 1.639 -2.892 24.373 1.00 96.75 71 GLY A CA 1
ATOM 568 C C . GLY A 1 71 ? 0.217 -2.734 23.826 1.00 96.75 71 GLY A C 1
ATOM 569 O O . GLY A 1 71 ? -0.755 -3.053 24.518 1.00 96.75 71 GLY A O 1
ATOM 570 N N . ASP A 1 72 ? 0.078 -2.351 22.559 1.00 97.50 72 ASP A N 1
ATOM 571 C CA . ASP A 1 72 ? -1.196 -2.047 21.909 1.00 97.50 72 ASP A CA 1
ATOM 572 C C . ASP A 1 72 ? -1.841 -3.299 21.279 1.00 97.50 72 ASP A C 1
ATOM 574 O O . ASP A 1 72 ? -1.215 -4.081 20.560 1.00 97.50 72 ASP A O 1
ATOM 578 N N . THR A 1 73 ? -3.121 -3.535 21.588 1.00 96.94 73 THR A N 1
ATOM 579 C CA . THR A 1 73 ? -3.867 -4.708 21.099 1.00 96.94 73 THR A CA 1
ATOM 580 C C . THR A 1 73 ? -4.055 -4.700 19.590 1.00 96.94 73 THR A C 1
ATOM 582 O O . THR A 1 73 ? -3.979 -5.761 18.973 1.00 96.94 73 THR A O 1
ATOM 585 N N . TYR A 1 74 ? -4.293 -3.527 19.008 1.00 96.50 74 TYR A N 1
ATOM 586 C CA . TYR A 1 74 ? -4.525 -3.374 17.580 1.00 96.50 74 TYR A CA 1
ATOM 587 C C . TYR A 1 74 ? -3.238 -3.661 16.796 1.00 96.50 74 TYR A C 1
ATOM 589 O O . TYR A 1 74 ? -3.275 -4.411 15.821 1.00 96.50 74 TYR A O 1
ATOM 597 N N . VAL A 1 75 ? -2.083 -3.173 17.268 1.00 98.19 75 VAL A N 1
ATOM 598 C CA . VAL A 1 75 ? -0.777 -3.484 16.654 1.00 98.19 75 VAL A CA 1
ATOM 599 C C . VAL A 1 75 ? -0.543 -4.995 16.608 1.00 98.19 75 VAL A C 1
ATOM 601 O O . VAL A 1 75 ? -0.262 -5.552 15.540 1.00 98.19 75 VAL A O 1
ATOM 604 N N . ARG A 1 76 ? -0.721 -5.680 17.748 1.00 98.25 76 ARG A N 1
ATOM 605 C CA . ARG A 1 76 ? -0.537 -7.138 17.828 1.00 98.25 76 ARG A CA 1
ATOM 606 C C . ARG A 1 76 ? -1.490 -7.889 16.904 1.00 98.25 76 ARG A C 1
ATOM 608 O O . ARG A 1 76 ? -1.094 -8.857 16.253 1.00 98.25 76 ARG A O 1
ATOM 615 N N . GLU A 1 77 ? -2.740 -7.443 16.839 1.00 97.81 77 GLU A N 1
ATOM 616 C CA . GLU A 1 77 ? -3.764 -8.029 15.984 1.00 97.81 77 GLU A CA 1
ATOM 617 C C . GLU A 1 77 ? -3.430 -7.879 14.496 1.00 97.81 77 GLU A C 1
ATOM 619 O O . GLU A 1 77 ? -3.466 -8.867 13.758 1.00 97.81 77 GLU A O 1
ATOM 624 N N . MET A 1 78 ? -3.067 -6.678 14.042 1.00 97.75 78 MET A N 1
ATOM 625 C CA . MET A 1 78 ? -2.706 -6.440 12.643 1.00 97.75 78 MET A CA 1
ATOM 626 C C . MET A 1 78 ? -1.491 -7.276 12.231 1.00 97.75 78 MET A C 1
ATOM 628 O O . MET A 1 78 ? -1.526 -7.944 11.193 1.00 97.75 78 MET A O 1
ATOM 632 N N . ALA A 1 79 ? -0.454 -7.329 13.073 1.00 97.75 79 ALA A N 1
ATOM 633 C CA . ALA A 1 79 ? 0.726 -8.156 12.834 1.00 97.75 79 ALA A CA 1
ATOM 634 C C . ALA A 1 79 ? 0.379 -9.657 12.764 1.00 97.75 79 ALA A C 1
ATOM 636 O O . ALA A 1 79 ? 0.842 -10.359 11.860 1.00 97.75 79 ALA A O 1
ATOM 637 N N . TYR A 1 80 ? -0.495 -10.149 13.652 1.00 98.12 80 TYR A N 1
ATOM 638 C CA . TYR A 1 80 ? -1.005 -11.524 13.610 1.00 98.12 80 TYR A CA 1
ATOM 639 C C . TYR A 1 80 ? -1.749 -11.817 12.299 1.00 98.12 80 TYR A C 1
ATOM 641 O O . TYR A 1 80 ? -1.453 -12.806 11.616 1.00 98.12 80 TYR A O 1
ATOM 649 N N . ARG A 1 81 ? -2.695 -10.946 11.923 1.00 97.06 81 ARG A N 1
ATOM 650 C CA . ARG A 1 81 ? -3.504 -11.084 10.703 1.00 97.06 81 ARG A CA 1
ATOM 651 C C . ARG A 1 81 ? -2.618 -11.147 9.458 1.00 97.06 81 ARG A C 1
ATOM 653 O O . ARG A 1 81 ? -2.860 -11.979 8.582 1.00 97.06 81 ARG A O 1
ATOM 660 N N . VAL A 1 82 ? -1.564 -10.330 9.399 1.00 96.44 82 VAL A N 1
ATOM 661 C CA . VAL A 1 82 ? -0.572 -10.344 8.312 1.00 96.44 82 VAL A CA 1
ATOM 662 C C . VAL A 1 82 ? 0.265 -11.627 8.333 1.00 96.44 82 VAL A C 1
ATOM 664 O O . VAL A 1 82 ? 0.304 -12.324 7.318 1.00 96.44 82 VAL A O 1
ATOM 667 N N . LYS A 1 83 ? 0.864 -11.996 9.476 1.00 96.38 83 LYS A N 1
ATOM 668 C CA . LYS A 1 83 ? 1.741 -13.177 9.610 1.00 96.38 83 LYS A CA 1
ATOM 669 C C . LYS A 1 83 ? 1.046 -14.478 9.214 1.00 96.38 83 LYS A C 1
ATOM 671 O O . LYS A 1 83 ? 1.603 -15.277 8.465 1.00 96.38 83 LYS A O 1
ATOM 676 N N . TYR A 1 84 ? -0.171 -14.692 9.710 1.00 97.00 84 TYR A N 1
ATOM 677 C CA . TYR A 1 84 ? -0.934 -15.919 9.453 1.00 97.00 84 TYR A CA 1
ATOM 678 C C . TYR A 1 84 ? -1.888 -15.796 8.271 1.00 97.00 84 TYR A C 1
ATOM 680 O O . TYR A 1 84 ? -2.528 -16.776 7.882 1.00 97.00 84 TYR A O 1
ATOM 688 N N . ARG A 1 85 ? -1.980 -14.603 7.676 1.00 94.44 85 ARG A N 1
ATOM 689 C CA . ARG A 1 85 ? -2.858 -14.309 6.544 1.00 94.44 85 ARG A CA 1
ATOM 690 C C . ARG A 1 85 ? -4.336 -14.596 6.844 1.00 94.44 85 ARG A C 1
ATOM 692 O O . ARG A 1 85 ? -5.095 -14.992 5.955 1.00 94.44 85 ARG A O 1
ATOM 699 N N . GLN A 1 86 ? -4.739 -14.400 8.097 1.00 95.06 86 GLN A N 1
ATOM 700 C CA . GLN A 1 86 ? -6.095 -14.618 8.599 1.00 95.06 86 GLN A CA 1
ATOM 701 C C . GLN A 1 86 ? -6.759 -13.274 8.866 1.00 95.06 86 GLN A C 1
ATOM 703 O O . GLN A 1 86 ? -6.122 -12.371 9.386 1.00 95.06 86 GLN A O 1
ATOM 708 N N . GLY A 1 87 ? -8.027 -13.118 8.481 1.00 94.00 87 GLY A N 1
ATOM 709 C CA . GLY A 1 87 ? -8.732 -11.850 8.700 1.00 94.00 87 GLY A CA 1
ATOM 710 C C . GLY A 1 87 ? -8.097 -10.656 7.977 1.00 94.00 87 GLY A C 1
ATOM 711 O O . GLY A 1 87 ? -8.152 -9.539 8.478 1.00 94.00 87 GLY A O 1
ATOM 712 N N . LEU A 1 88 ? -7.465 -10.863 6.814 1.00 96.06 88 LEU A N 1
ATOM 713 C CA . LEU A 1 88 ? -7.015 -9.732 5.999 1.00 96.06 88 LEU A CA 1
ATOM 714 C C . LEU A 1 88 ? -8.216 -8.896 5.557 1.00 96.06 88 LEU A C 1
ATOM 716 O O . LEU A 1 88 ? -9.228 -9.451 5.103 1.00 96.06 88 LEU A O 1
ATOM 720 N N . PHE A 1 89 ? -8.044 -7.578 5.603 1.00 96.50 89 PHE A N 1
ATOM 721 C CA . PHE A 1 89 ? -9.042 -6.629 5.135 1.00 96.50 89 PHE A CA 1
ATOM 722 C C . PHE A 1 89 ? -9.450 -6.879 3.677 1.00 96.50 89 PHE A C 1
ATOM 724 O O . PHE A 1 89 ? -8.805 -7.580 2.884 1.00 96.50 89 PHE A O 1
ATOM 731 N N . LYS A 1 90 ? -10.590 -6.305 3.310 1.00 95.31 90 LYS A N 1
ATOM 732 C CA . LYS A 1 90 ? -11.170 -6.350 1.975 1.00 95.31 90 LYS A CA 1
ATOM 733 C C . LYS A 1 90 ? -11.269 -4.945 1.419 1.00 95.31 90 LYS A C 1
ATOM 735 O O . LYS A 1 90 ? -11.501 -3.980 2.132 1.00 95.31 90 LYS A O 1
ATOM 740 N N . ARG A 1 91 ? -11.140 -4.850 0.097 1.00 94.94 91 ARG A N 1
ATOM 741 C CA . ARG A 1 91 ? -11.353 -3.607 -0.644 1.00 94.94 91 ARG A CA 1
ATOM 742 C C . ARG A 1 91 ? -12.848 -3.294 -0.695 1.00 94.94 91 ARG A C 1
ATOM 744 O O . ARG A 1 91 ? -13.603 -3.997 -1.379 1.00 94.94 91 ARG A O 1
ATOM 751 N N . ALA A 1 92 ? -13.252 -2.261 0.034 1.00 96.06 92 ALA A N 1
ATOM 752 C CA . ALA A 1 92 ? -14.611 -1.731 0.058 1.00 96.06 92 ALA A CA 1
ATOM 753 C C . ALA A 1 92 ? -14.864 -0.808 -1.139 1.00 96.06 92 ALA A C 1
ATOM 755 O O . ALA A 1 92 ? -15.905 -0.900 -1.788 1.00 96.06 92 ALA A O 1
ATOM 756 N N . PHE A 1 93 ? -13.877 0.017 -1.494 1.00 95.38 93 PHE A N 1
ATOM 757 C CA . PHE A 1 93 ? -13.961 0.939 -2.624 1.00 95.38 93 PHE A CA 1
ATOM 758 C C . PHE A 1 93 ? -12.593 1.142 -3.283 1.00 95.38 93 PHE A C 1
ATOM 760 O O . PHE A 1 93 ? -11.561 0.928 -2.649 1.00 95.38 93 PHE A O 1
ATOM 767 N N . HIS A 1 94 ? -12.582 1.503 -4.570 1.00 92.88 94 HIS A N 1
ATOM 768 C CA . HIS A 1 94 ? -11.361 1.863 -5.291 1.00 92.88 94 HIS A CA 1
ATOM 769 C C . HIS A 1 94 ? -11.638 2.695 -6.546 1.00 92.88 94 HIS A C 1
ATOM 771 O O . HIS A 1 94 ? -12.691 2.558 -7.172 1.00 92.88 94 HIS A O 1
ATOM 777 N N . ILE A 1 95 ? -10.648 3.495 -6.936 1.00 90.12 95 ILE A N 1
ATOM 778 C CA . ILE A 1 95 ? -10.574 4.178 -8.229 1.00 90.12 95 ILE A CA 1
ATOM 779 C C . ILE A 1 95 ? -9.248 3.800 -8.882 1.00 90.12 95 ILE A C 1
ATOM 781 O O . ILE A 1 95 ? -8.178 4.049 -8.322 1.00 90.12 95 ILE A O 1
ATOM 785 N N . GLU A 1 96 ? -9.312 3.197 -10.067 1.00 85.56 96 GLU A N 1
ATOM 786 C CA . GLU A 1 96 ? -8.124 2.829 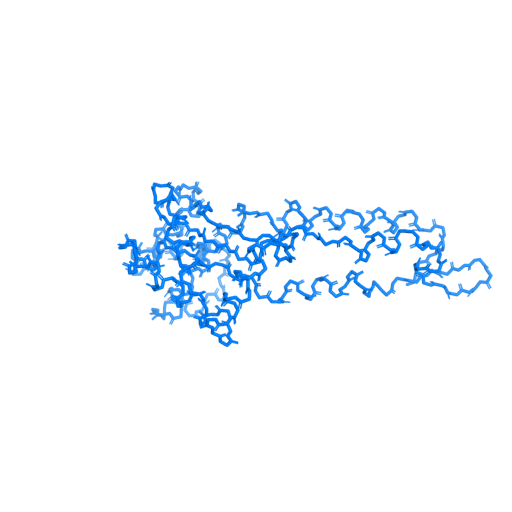-10.837 1.00 85.56 96 GLU A CA 1
ATOM 787 C C . GLU A 1 96 ? -7.715 3.930 -11.828 1.00 85.56 96 GLU A C 1
ATOM 789 O O . GLU A 1 96 ? -8.533 4.732 -12.286 1.00 85.56 96 GLU A O 1
ATOM 794 N N . SER A 1 97 ? -6.431 3.968 -12.194 1.00 79.06 97 SER A N 1
ATOM 795 C CA . SER A 1 97 ? -5.851 4.985 -13.085 1.00 79.06 97 SER A CA 1
ATOM 796 C C . SER A 1 97 ? -6.549 5.083 -14.443 1.00 79.06 97 SER A C 1
ATOM 798 O O . SER A 1 97 ? -6.706 6.180 -14.975 1.00 79.06 97 SER A O 1
ATOM 800 N N . GLY A 1 98 ? -7.022 3.958 -14.986 1.00 73.12 98 GLY A N 1
ATOM 801 C CA . GLY A 1 98 ? -7.799 3.931 -16.227 1.00 73.12 98 GLY A CA 1
ATOM 802 C C . GLY A 1 98 ? -9.208 4.522 -16.096 1.00 73.12 98 GLY A C 1
ATOM 803 O O . GLY A 1 98 ? -9.850 4.819 -17.100 1.00 73.12 98 GLY A O 1
ATOM 804 N N . GLU A 1 99 ? -9.726 4.693 -14.885 1.00 76.69 99 GLU A N 1
ATOM 805 C CA . GLU A 1 99 ? -11.094 5.154 -14.619 1.00 76.69 99 GLU A CA 1
ATOM 806 C C . GLU A 1 99 ? -11.137 6.601 -14.124 1.00 76.69 99 GLU A C 1
ATOM 808 O O . GLU A 1 99 ? -12.121 7.302 -14.336 1.00 76.69 99 GLU A O 1
ATOM 813 N N . ALA A 1 100 ? -10.046 7.056 -13.514 1.00 71.25 100 ALA A N 1
ATOM 814 C CA . ALA A 1 100 ? -9.912 8.353 -12.862 1.00 71.25 100 ALA A CA 1
ATOM 815 C C . ALA A 1 100 ? -10.132 9.579 -13.764 1.00 71.25 100 ALA A 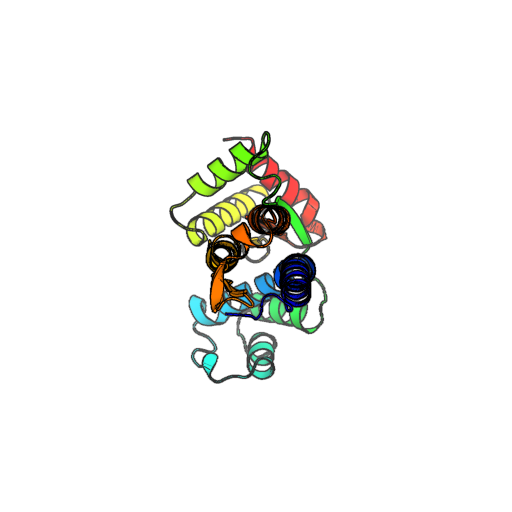C 1
ATOM 817 O O . ALA A 1 100 ? -10.266 10.680 -13.252 1.00 71.25 100 ALA A O 1
ATOM 818 N N . GLY A 1 101 ? -10.143 9.419 -15.089 1.00 68.94 101 GLY A N 1
ATOM 819 C CA . GLY A 1 101 ? -10.405 10.501 -16.047 1.00 68.94 101 GLY A CA 1
ATOM 820 C C . GLY A 1 101 ? -11.777 10.435 -16.721 1.00 68.94 101 GLY A C 1
ATOM 821 O O . GLY A 1 101 ? -11.992 11.150 -17.695 1.00 68.94 101 GLY A O 1
ATOM 822 N N . ARG A 1 102 ? -12.678 9.540 -16.289 1.00 73.06 102 ARG A N 1
ATOM 823 C CA . ARG A 1 102 ? -13.941 9.262 -16.989 1.00 73.06 102 ARG A CA 1
ATOM 824 C C . ARG A 1 102 ? -15.148 9.387 -16.060 1.00 73.06 102 ARG A C 1
ATOM 826 O O . ARG A 1 102 ? -15.174 8.779 -14.993 1.00 73.06 102 ARG A O 1
ATOM 833 N N . GLY A 1 103 ? -16.174 10.108 -16.519 1.00 82.88 103 GLY A N 1
ATOM 834 C CA . GLY A 1 103 ? -17.459 10.244 -15.824 1.00 82.88 103 GLY A CA 1
ATOM 835 C C . GLY A 1 103 ? -17.319 10.759 -14.388 1.00 82.88 103 GLY A C 1
ATOM 836 O O . GLY A 1 103 ? -16.419 11.538 -14.088 1.00 82.88 103 GLY A O 1
ATOM 837 N N . GLU A 1 104 ? -18.177 10.264 -13.493 1.00 84.31 104 GLU A N 1
ATOM 838 C CA . GLU A 1 104 ? -18.235 10.681 -12.080 1.00 84.31 104 GLU A CA 1
ATOM 839 C C . GLU A 1 104 ? -16.915 10.451 -11.318 1.00 84.31 104 GLU A C 1
ATOM 841 O O . GLU A 1 104 ? -16.588 11.194 -10.396 1.00 84.31 104 GLU A O 1
ATOM 846 N N . LYS A 1 105 ? -16.104 9.462 -11.724 1.00 85.00 105 LYS A N 1
ATOM 847 C CA . LYS A 1 105 ? -14.828 9.142 -11.058 1.00 85.00 105 LYS A CA 1
ATOM 848 C C . LYS A 1 105 ? -13.777 10.244 -11.219 1.00 85.00 105 LYS A C 1
ATOM 850 O O . LYS A 1 105 ? -12.926 10.385 -10.341 1.00 85.00 105 LYS A O 1
ATOM 855 N N . ALA A 1 106 ? -13.836 11.030 -12.297 1.00 85.12 106 ALA A N 1
ATOM 856 C CA . ALA A 1 106 ? -12.961 12.190 -12.465 1.00 85.12 106 ALA A CA 1
ATOM 857 C C . ALA A 1 106 ? -13.278 13.285 -11.445 1.00 85.12 106 ALA A C 1
ATOM 859 O O . ALA A 1 106 ? -12.373 13.809 -10.788 1.00 85.12 106 ALA A O 1
ATOM 860 N N . ASP A 1 107 ? -14.567 13.558 -11.251 1.00 88.19 107 ASP A N 1
ATOM 861 C CA . ASP A 1 107 ? -15.032 14.518 -10.257 1.00 88.19 107 ASP A CA 1
ATOM 862 C C . ASP A 1 107 ? -14.703 14.037 -8.841 1.00 88.19 107 ASP A C 1
ATOM 864 O O . ASP A 1 107 ? -14.183 14.810 -8.037 1.00 88.19 107 ASP A O 1
ATOM 868 N N . TRP A 1 108 ? -14.887 12.744 -8.549 1.00 91.06 108 TRP A N 1
ATOM 869 C CA . TRP A 1 108 ? -14.501 12.156 -7.262 1.00 91.06 108 TRP A CA 1
ATOM 870 C C . TRP A 1 108 ? -13.006 12.291 -6.976 1.00 91.06 108 TRP A C 1
ATOM 872 O O . TRP A 1 108 ? -12.637 12.709 -5.884 1.00 91.06 108 TRP A O 1
ATOM 882 N N . MET A 1 109 ? -12.128 12.011 -7.945 1.00 88.94 109 MET A N 1
ATOM 883 C CA . MET A 1 109 ? -10.682 12.176 -7.748 1.00 88.94 109 MET A CA 1
ATOM 884 C C . MET A 1 109 ? -10.287 13.634 -7.511 1.00 88.94 109 MET A C 1
ATOM 886 O O . MET A 1 109 ? -9.422 13.904 -6.677 1.00 88.94 109 MET A O 1
ATOM 890 N N . LYS A 1 110 ? -10.918 14.581 -8.217 1.00 86.81 110 LYS A N 1
ATOM 891 C CA . LYS A 1 110 ? -10.700 16.014 -7.990 1.00 86.81 110 LYS A CA 1
ATOM 892 C C . LYS A 1 110 ? -11.151 16.426 -6.588 1.00 86.81 110 LYS A C 1
ATOM 894 O O . LYS A 1 110 ? -10.437 17.172 -5.926 1.00 86.81 110 LYS A O 1
ATOM 899 N N . ARG A 1 111 ? -12.298 15.913 -6.131 1.00 87.75 111 ARG A N 1
ATOM 900 C CA . ARG A 1 111 ? -12.817 16.132 -4.774 1.00 87.75 111 ARG A CA 1
ATOM 901 C C . ARG A 1 111 ? -11.862 15.583 -3.722 1.00 87.75 111 ARG A C 1
ATOM 903 O O . ARG A 1 111 ? -11.437 16.354 -2.874 1.00 87.75 111 ARG A O 1
ATOM 910 N N . ILE A 1 112 ? -11.454 14.315 -3.833 1.00 90.94 112 ILE A N 1
ATOM 911 C CA . ILE A 1 112 ? -10.495 13.666 -2.921 1.00 90.94 112 ILE A CA 1
ATOM 912 C C . ILE A 1 112 ? -9.213 14.496 -2.804 1.00 90.94 112 ILE A C 1
ATOM 914 O O . ILE A 1 112 ? -8.791 14.824 -1.701 1.00 90.94 112 ILE A O 1
ATOM 918 N N . ARG A 1 113 ? -8.622 14.909 -3.935 1.00 88.62 113 ARG A N 1
ATOM 919 C CA . ARG A 1 113 ? -7.412 15.752 -3.942 1.00 88.62 113 ARG A CA 1
ATOM 920 C C . ARG A 1 113 ? -7.628 17.145 -3.347 1.00 88.62 113 ARG A C 1
ATOM 922 O O . ARG A 1 113 ? -6.666 17.767 -2.925 1.00 88.62 113 ARG A O 1
ATOM 929 N N . GLY A 1 114 ? -8.862 17.644 -3.335 1.00 88.50 114 GLY A N 1
ATOM 930 C CA . GLY A 1 114 ? -9.227 18.919 -2.720 1.00 88.50 114 GLY A CA 1
ATOM 931 C C . GLY A 1 114 ? -9.478 18.844 -1.211 1.00 88.50 114 GLY A C 1
ATOM 932 O O . GLY A 1 114 ? -9.726 19.883 -0.603 1.00 88.50 114 GLY A O 1
ATOM 933 N N . LEU A 1 115 ? -9.444 17.652 -0.601 1.00 88.62 115 LEU A N 1
ATOM 934 C CA . LEU A 1 115 ? -9.717 17.475 0.830 1.00 88.62 115 LEU A CA 1
ATOM 935 C C . LEU A 1 115 ? -8.546 17.866 1.741 1.00 88.62 115 LEU A C 1
ATOM 937 O O . LEU A 1 115 ? -8.785 18.098 2.924 1.00 88.62 115 LEU A O 1
ATOM 941 N N . GLY A 1 116 ? -7.328 17.972 1.209 1.00 88.31 116 GLY A N 1
ATOM 942 C CA . GLY A 1 116 ? -6.121 18.301 1.966 1.00 88.31 116 GLY A CA 1
ATOM 943 C C . GLY A 1 116 ? -4.962 18.694 1.052 1.00 88.31 116 GLY A C 1
ATOM 944 O O . GLY A 1 116 ? -5.084 18.671 -0.174 1.00 88.31 116 GLY A O 1
ATOM 945 N N . ARG A 1 117 ? -3.835 19.086 1.648 1.00 85.44 117 ARG A N 1
ATOM 946 C CA . ARG A 1 117 ? -2.620 19.527 0.940 1.00 85.44 117 ARG A CA 1
ATOM 947 C C . ARG A 1 117 ? -1.657 18.385 0.614 1.00 85.44 117 ARG A C 1
ATOM 949 O O . ARG A 1 117 ? -0.796 18.564 -0.243 1.00 85.44 117 ARG A O 1
ATOM 956 N N . GLY A 1 118 ? -1.802 17.243 1.279 1.00 86.69 118 GLY A N 1
ATOM 957 C CA . GLY A 1 118 ? -0.984 16.042 1.094 1.00 86.69 118 GLY A CA 1
ATOM 958 C C . GLY A 1 118 ? -1.797 14.769 1.319 1.00 86.69 118 GLY A C 1
ATOM 959 O O . GLY A 1 118 ? -2.942 14.838 1.775 1.00 86.69 118 GLY A O 1
ATOM 960 N N . ALA A 1 119 ? -1.228 13.607 0.983 1.00 87.31 119 ALA A N 1
ATOM 961 C CA . ALA A 1 119 ? -1.957 12.345 1.087 1.00 87.31 119 ALA A CA 1
ATOM 962 C C . ALA A 1 119 ? -2.365 12.026 2.526 1.00 87.31 119 ALA A C 1
ATOM 964 O O . ALA A 1 119 ? -3.479 11.564 2.739 1.00 87.31 119 ALA A O 1
ATOM 965 N N . ASP A 1 120 ? -1.508 12.312 3.501 1.00 87.81 120 ASP A N 1
ATOM 966 C CA . ASP A 1 120 ? -1.746 12.010 4.917 1.00 87.81 120 ASP A CA 1
ATOM 967 C C . ASP A 1 120 ? -2.969 12.756 5.458 1.00 87.81 120 ASP A C 1
ATOM 969 O O . ASP A 1 120 ? -3.884 12.130 5.984 1.00 87.81 120 ASP A O 1
ATOM 973 N N . GLU A 1 121 ? -3.046 14.066 5.205 1.00 90.19 121 GLU A N 1
ATOM 974 C CA . GLU A 1 121 ? -4.186 14.908 5.595 1.00 90.19 121 GLU A CA 1
ATOM 975 C C . GLU A 1 121 ? -5.488 14.442 4.923 1.00 90.19 121 GLU A C 1
ATOM 977 O O . GLU A 1 121 ? -6.549 14.404 5.544 1.00 90.19 121 GLU A O 1
ATOM 982 N N . ILE A 1 122 ? -5.418 14.047 3.645 1.00 92.81 122 ILE A N 1
ATOM 983 C CA . ILE A 1 122 ? -6.576 13.509 2.920 1.00 92.81 122 ILE A CA 1
ATOM 984 C C . ILE A 1 122 ? -7.024 12.177 3.533 1.00 92.81 122 ILE A C 1
ATOM 986 O O . ILE A 1 122 ? -8.226 11.969 3.711 1.00 92.81 122 ILE A O 1
ATOM 990 N N . ARG A 1 123 ? -6.081 11.275 3.840 1.00 92.81 123 ARG A N 1
ATOM 991 C CA . ARG A 1 123 ? -6.360 9.968 4.452 1.00 92.81 123 ARG A CA 1
ATOM 992 C C . ARG A 1 123 ? -7.045 10.150 5.799 1.00 92.81 123 ARG A C 1
ATOM 994 O O . ARG A 1 123 ? -8.166 9.679 5.951 1.00 92.81 123 ARG A O 1
ATOM 1001 N N . GLU A 1 124 ? -6.422 10.892 6.710 1.00 91.31 124 GLU A N 1
ATOM 1002 C CA . GLU A 1 124 ? -6.933 11.145 8.062 1.00 91.31 124 GLU A CA 1
ATOM 1003 C C . GLU A 1 124 ? -8.343 11.746 8.030 1.00 91.31 124 GLU A C 1
ATOM 1005 O O . GLU A 1 124 ? -9.249 11.294 8.737 1.00 91.31 124 GLU A O 1
ATOM 1010 N N . ARG A 1 125 ? -8.568 12.726 7.146 1.00 93.81 125 ARG A N 1
ATOM 1011 C CA . ARG A 1 125 ? -9.880 13.353 6.989 1.00 93.81 125 ARG A CA 1
ATOM 1012 C C . ARG A 1 125 ? -10.941 12.370 6.501 1.00 93.81 125 ARG A C 1
ATOM 1014 O O . ARG A 1 125 ? -12.035 12.347 7.057 1.00 93.81 125 ARG A O 1
ATOM 1021 N N . ILE A 1 126 ? -10.649 11.575 5.470 1.00 95.00 126 ILE A N 1
ATOM 1022 C CA . ILE A 1 126 ? -11.611 10.590 4.955 1.00 95.00 126 ILE A CA 1
ATOM 1023 C C . ILE A 1 126 ? -11.868 9.502 6.002 1.00 95.00 126 ILE A C 1
ATOM 1025 O O . ILE A 1 126 ? -13.017 9.126 6.197 1.00 95.00 126 ILE A O 1
ATOM 1029 N N . GLU A 1 127 ? -10.840 9.005 6.690 1.00 95.19 127 GLU A N 1
ATOM 1030 C CA . GLU A 1 127 ? -11.003 7.983 7.732 1.00 95.19 127 GLU A CA 1
ATOM 1031 C C . GLU A 1 127 ? -11.865 8.501 8.893 1.00 95.19 127 GLU A C 1
ATOM 1033 O O . GLU A 1 127 ? -12.755 7.788 9.352 1.00 95.19 127 GLU A O 1
ATOM 1038 N N . THR A 1 128 ? -11.693 9.766 9.289 1.00 94.69 128 THR A N 1
ATOM 1039 C CA . THR A 1 128 ? -12.536 10.427 10.300 1.00 94.69 128 THR A CA 1
ATOM 1040 C C . THR A 1 128 ? -13.985 10.580 9.828 1.00 94.69 128 THR A C 1
ATOM 1042 O O . THR A 1 128 ? -14.912 10.219 10.549 1.00 94.69 128 THR A O 1
ATOM 1045 N N . GLU A 1 129 ? -14.213 11.052 8.597 1.00 94.56 129 GLU A N 1
ATOM 1046 C CA . GLU A 1 129 ? -15.571 11.168 8.038 1.00 94.56 129 GLU A CA 1
ATOM 1047 C C . GLU A 1 129 ? -16.248 9.780 7.920 1.00 94.56 129 GLU A C 1
ATOM 1049 O O . GLU A 1 129 ? -17.451 9.637 8.154 1.00 94.56 129 GLU A O 1
ATOM 1054 N N . LEU A 1 130 ? -15.485 8.723 7.615 1.00 95.62 130 LEU A N 1
ATOM 1055 C CA . LEU A 1 130 ? -15.996 7.351 7.572 1.00 95.62 130 LEU A CA 1
ATOM 1056 C C . LEU A 1 130 ? -16.254 6.770 8.967 1.00 95.62 130 LEU A C 1
ATOM 1058 O O . LEU A 1 130 ? -17.226 6.027 9.122 1.00 95.62 130 LEU A O 1
ATOM 1062 N N . LEU A 1 131 ? -15.453 7.117 9.977 1.00 94.25 131 LEU A N 1
ATOM 1063 C CA . LEU A 1 131 ? -15.748 6.814 11.379 1.00 94.25 131 LEU A CA 1
ATOM 1064 C C . LEU A 1 131 ? -17.101 7.411 11.769 1.00 94.25 131 LEU A C 1
ATOM 1066 O O . LEU A 1 131 ? -17.957 6.691 12.276 1.00 94.25 131 LEU A O 1
ATOM 1070 N N . GLU A 1 132 ? -17.327 8.697 11.503 1.00 94.31 132 GLU A N 1
ATOM 1071 C CA . GLU A 1 132 ? -18.583 9.374 11.851 1.00 94.31 132 GLU A CA 1
ATOM 1072 C C . GLU A 1 132 ? -19.793 8.733 11.157 1.00 94.31 132 GLU A C 1
ATOM 1074 O O . GLU A 1 132 ? -20.841 8.533 11.775 1.00 94.31 132 GLU A O 1
ATOM 1079 N N . ALA A 1 133 ? -19.643 8.354 9.886 1.00 94.50 133 ALA A N 1
ATOM 1080 C CA . ALA A 1 133 ? -20.716 7.747 9.105 1.00 94.50 133 ALA A CA 1
ATOM 1081 C C . ALA A 1 133 ? -20.993 6.281 9.480 1.00 94.50 133 ALA A C 1
ATOM 1083 O O . ALA A 1 133 ? -22.130 5.809 9.387 1.00 94.50 133 ALA A O 1
ATOM 1084 N N . THR A 1 134 ? -19.964 5.521 9.866 1.00 95.06 134 THR A N 1
ATOM 1085 C CA . THR A 1 134 ? -20.073 4.063 10.033 1.00 95.06 134 THR A CA 1
ATOM 1086 C C . THR A 1 134 ? -19.969 3.585 11.478 1.00 95.06 134 THR A C 1
ATOM 1088 O O . THR A 1 134 ? -20.393 2.464 11.767 1.00 95.06 134 THR A O 1
ATOM 1091 N N . GLY A 1 135 ? -19.439 4.395 12.390 1.00 94.06 135 GLY A N 1
ATOM 1092 C CA . GLY A 1 135 ? -19.106 4.006 13.761 1.00 94.06 135 GLY A CA 1
ATOM 1093 C C . GLY A 1 135 ? -17.975 2.977 13.863 1.00 94.06 135 GLY A C 1
ATOM 1094 O O . GLY A 1 135 ? -17.818 2.365 14.915 1.00 94.06 135 GLY A O 1
ATOM 1095 N N . ILE A 1 136 ? -17.235 2.731 12.778 1.00 93.44 136 ILE A N 1
ATOM 1096 C CA . ILE A 1 136 ? -16.074 1.837 12.762 1.00 93.44 136 ILE A CA 1
ATOM 1097 C C . ILE A 1 136 ? -14.834 2.680 13.035 1.00 93.44 136 ILE A C 1
ATOM 1099 O O . ILE A 1 136 ? -14.633 3.697 12.378 1.00 93.44 136 ILE A O 1
ATOM 1103 N N . ASP A 1 137 ? -14.020 2.240 13.991 1.00 89.25 137 ASP A N 1
ATOM 1104 C CA . ASP A 1 137 ? -12.804 2.937 14.402 1.00 89.25 137 ASP A CA 1
ATOM 1105 C C . ASP A 1 137 ? -11.835 3.182 13.226 1.00 89.25 137 ASP A C 1
ATOM 1107 O O . ASP A 1 137 ? -11.724 2.353 12.317 1.00 89.25 137 ASP A O 1
ATOM 1111 N N . VAL A 1 138 ? -11.123 4.314 13.261 1.00 78.69 138 VAL A N 1
ATOM 1112 C CA . VAL A 1 138 ? -10.134 4.742 12.248 1.00 78.69 138 VAL A CA 1
ATOM 1113 C C . VAL A 1 138 ? -9.069 3.660 12.021 1.00 78.69 138 VAL A C 1
ATOM 1115 O O . VAL A 1 138 ? -8.625 3.457 10.896 1.00 78.69 138 VAL A O 1
ATOM 1118 N N . GLY A 1 139 ? -8.724 2.877 13.049 1.00 84.44 139 GLY A N 1
ATOM 1119 C CA . GLY A 1 139 ? -7.811 1.738 12.927 1.00 84.44 139 GLY A CA 1
ATOM 1120 C C . GLY A 1 139 ? -8.347 0.566 12.091 1.00 84.44 139 GLY A C 1
ATOM 1121 O O . GLY A 1 139 ? -7.580 -0.305 11.701 1.00 84.44 139 GLY A O 1
ATOM 1122 N N . TYR A 1 140 ? -9.642 0.515 11.772 1.00 93.56 140 TYR A N 1
ATOM 1123 C CA . TYR A 1 140 ? -10.265 -0.590 11.026 1.00 93.56 140 TYR A CA 1
ATOM 1124 C C . TYR A 1 140 ? -10.811 -0.173 9.655 1.00 93.56 140 TYR A C 1
ATOM 1126 O O . TYR A 1 140 ? -11.383 -0.996 8.931 1.00 93.56 140 TYR A O 1
ATOM 1134 N N . ILE A 1 141 ? -10.596 1.087 9.265 1.00 95.06 141 ILE A N 1
ATOM 1135 C CA . ILE A 1 141 ? -10.821 1.588 7.911 1.00 95.06 141 ILE A CA 1
ATOM 1136 C C . ILE A 1 141 ? -9.531 2.234 7.422 1.00 95.06 141 ILE A C 1
ATOM 1138 O O . ILE A 1 141 ? -9.130 3.279 7.912 1.00 95.06 141 ILE A O 1
ATOM 1142 N N . PHE A 1 142 ? -8.908 1.647 6.404 1.00 93.31 142 PHE A N 1
ATOM 1143 C CA . PHE A 1 142 ? -7.704 2.213 5.803 1.00 93.31 142 PHE A CA 1
ATOM 1144 C C . PHE A 1 142 ? -8.015 2.880 4.485 1.00 93.31 142 PHE A C 1
ATOM 1146 O O . PHE A 1 142 ? -8.462 2.232 3.533 1.00 93.31 142 PHE A O 1
ATOM 1153 N N . VAL A 1 143 ? -7.689 4.161 4.410 1.00 94.00 143 VAL A N 1
ATOM 1154 C CA . VAL A 1 143 ? -7.617 4.896 3.160 1.00 94.00 143 VAL A CA 1
ATOM 1155 C C . VAL A 1 143 ? -6.187 4.809 2.645 1.00 94.00 143 VAL A C 1
ATOM 1157 O O . VAL A 1 143 ? -5.225 5.163 3.322 1.00 94.00 143 VAL A O 1
ATOM 1160 N N . ASP A 1 144 ? -6.053 4.314 1.422 1.00 91.62 144 ASP A N 1
ATOM 1161 C CA . ASP A 1 144 ? -4.792 4.214 0.700 1.00 91.62 144 ASP A CA 1
ATOM 1162 C C . ASP A 1 144 ? -4.851 5.140 -0.508 1.00 91.62 144 ASP A C 1
ATOM 1164 O O . ASP A 1 144 ? -5.639 4.945 -1.443 1.00 91.62 144 ASP A O 1
ATOM 1168 N N . LEU A 1 145 ? -4.005 6.162 -0.461 1.00 89.38 145 LEU A N 1
ATOM 1169 C CA . LEU A 1 145 ? -3.804 7.134 -1.521 1.00 89.38 145 LEU A CA 1
ATOM 1170 C C . LEU A 1 145 ? -2.326 7.066 -1.919 1.00 89.38 145 LEU A C 1
ATOM 1172 O O . LEU A 1 145 ? -1.517 7.805 -1.364 1.00 89.38 145 LEU A O 1
ATOM 1176 N N . PRO A 1 146 ? -1.940 6.149 -2.826 1.00 78.56 146 PRO A N 1
ATOM 1177 C CA . PRO A 1 146 ? -0.544 5.988 -3.203 1.00 78.56 146 PRO A CA 1
ATOM 1178 C C . PRO A 1 146 ? 0.002 7.303 -3.772 1.00 78.56 146 PRO A C 1
ATOM 1180 O O . PRO A 1 146 ? -0.426 7.742 -4.844 1.00 78.56 146 PRO A O 1
ATOM 1183 N N . GLU A 1 147 ? 0.936 7.930 -3.054 1.00 63.25 147 GLU A N 1
ATOM 1184 C CA . GLU A 1 147 ? 1.611 9.139 -3.521 1.00 63.25 147 GLU A CA 1
ATOM 1185 C C . GLU A 1 147 ? 2.404 8.881 -4.812 1.00 63.25 147 GLU A C 1
ATOM 1187 O O . GLU A 1 147 ? 2.690 7.749 -5.221 1.00 63.25 147 GLU A O 1
ATOM 1192 N N . GLU A 1 148 ? 2.774 9.970 -5.482 1.00 51.16 148 GLU A N 1
ATOM 1193 C CA . GLU A 1 148 ? 3.478 10.006 -6.766 1.00 51.16 148 GLU A CA 1
ATOM 1194 C C . GLU A 1 148 ? 4.881 9.365 -6.756 1.00 51.16 148 GLU A C 1
ATOM 1196 O O . GLU A 1 148 ? 5.569 9.406 -7.770 1.00 51.16 148 GLU A O 1
ATOM 1201 N N . ALA A 1 149 ? 5.291 8.651 -5.702 1.00 40.66 149 ALA A N 1
ATOM 1202 C CA . ALA A 1 149 ? 6.413 7.708 -5.757 1.00 40.66 149 ALA A CA 1
ATOM 1203 C C . ALA A 1 149 ? 6.219 6.631 -6.852 1.00 40.66 149 ALA A C 1
ATOM 1205 O O . ALA A 1 149 ? 7.188 6.114 -7.409 1.00 40.66 149 ALA A O 1
ATOM 1206 N N . VAL A 1 150 ? 4.971 6.358 -7.261 1.00 46.66 150 VAL A N 1
ATOM 1207 C CA . VAL A 1 150 ? 4.677 5.582 -8.482 1.00 46.66 150 VAL A CA 1
ATOM 1208 C C . VAL A 1 150 ? 5.077 6.339 -9.763 1.00 46.66 150 VAL A C 1
ATOM 1210 O O . VAL A 1 150 ? 5.500 5.722 -10.742 1.00 46.66 150 VAL A O 1
ATOM 1213 N N . GLY A 1 151 ? 5.029 7.671 -9.744 1.00 44.56 151 GLY A N 1
ATOM 1214 C CA . GLY A 1 151 ? 5.519 8.571 -10.792 1.00 44.56 151 GLY A CA 1
ATOM 1215 C C . GLY A 1 151 ? 7.007 8.391 -11.104 1.00 44.56 151 GLY A C 1
ATOM 1216 O O . GLY A 1 151 ? 7.365 8.372 -12.277 1.00 44.56 151 GLY A O 1
ATOM 1217 N N . ILE A 1 152 ? 7.844 8.084 -10.104 1.00 44.12 152 ILE A N 1
ATOM 1218 C CA . ILE A 1 152 ? 9.282 7.792 -10.2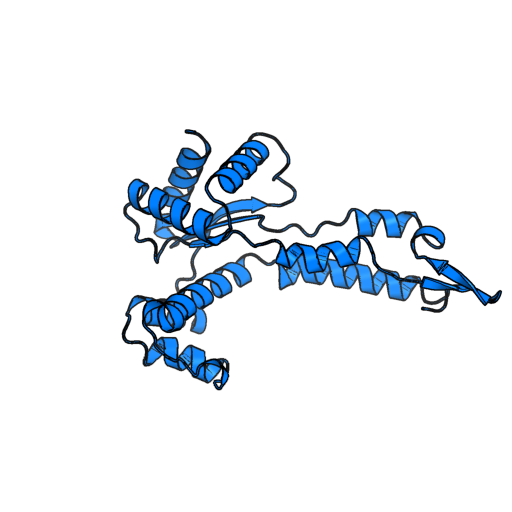97 1.00 44.12 152 ILE A CA 1
ATOM 1219 C C . ILE A 1 152 ? 9.492 6.530 -11.160 1.00 44.12 152 ILE A C 1
ATOM 1221 O O . ILE A 1 152 ? 10.502 6.391 -11.854 1.00 44.12 152 ILE A O 1
ATOM 1225 N N . SER A 1 153 ? 8.536 5.593 -11.154 1.00 49.47 153 SER A N 1
ATOM 1226 C CA . SER A 1 153 ? 8.558 4.424 -12.044 1.00 49.47 153 SER A CA 1
ATOM 1227 C C . SER A 1 153 ? 7.967 4.710 -13.432 1.00 49.47 153 SER A C 1
ATOM 1229 O O . SER A 1 153 ? 8.446 4.140 -14.412 1.00 49.47 153 SER A O 1
ATOM 1231 N N . GLU A 1 154 ? 6.983 5.616 -13.526 1.00 51.22 154 GLU A N 1
ATOM 1232 C CA . GLU A 1 154 ? 6.271 5.995 -14.759 1.00 51.22 154 GLU A CA 1
ATOM 1233 C C . GLU A 1 154 ? 7.070 6.977 -15.637 1.00 51.22 154 GLU A C 1
ATOM 1235 O O . GLU A 1 154 ? 7.063 6.847 -16.862 1.00 51.22 154 GLU A O 1
ATOM 1240 N N . GLU A 1 155 ? 7.823 7.910 -15.045 1.00 49.75 155 GLU A N 1
ATOM 1241 C CA . GLU A 1 155 ? 8.782 8.770 -15.761 1.00 49.75 155 GLU A CA 1
ATOM 1242 C C . GLU A 1 155 ? 9.806 7.930 -16.533 1.00 49.75 155 GLU A C 1
ATOM 1244 O O . GLU A 1 155 ? 10.128 8.225 -17.683 1.00 49.75 155 GLU A O 1
ATOM 1249 N N . ARG A 1 156 ? 10.208 6.785 -15.968 1.00 53.72 156 ARG A N 1
ATOM 1250 C CA . ARG A 1 156 ? 11.148 5.846 -16.599 1.00 53.72 156 ARG A CA 1
ATOM 1251 C C . ARG A 1 156 ? 10.572 5.075 -17.788 1.00 53.72 156 ARG A C 1
ATOM 1253 O O . ARG A 1 156 ? 11.347 4.411 -18.468 1.00 53.72 156 ARG A O 1
ATOM 1260 N N . PHE A 1 157 ? 9.257 5.092 -18.019 1.00 56.72 157 PHE A N 1
ATOM 1261 C CA . PHE A 1 157 ? 8.654 4.542 -19.245 1.00 56.72 157 PHE A CA 1
ATOM 1262 C C . PHE A 1 157 ? 8.449 5.611 -20.321 1.00 56.72 157 PHE A C 1
ATOM 1264 O O . PHE A 1 157 ? 8.427 5.280 -21.503 1.00 56.72 157 PHE A O 1
ATOM 1271 N N . LYS A 1 158 ? 8.341 6.887 -19.929 1.00 57.91 158 LYS A N 1
ATOM 1272 C CA . LYS A 1 158 ? 8.280 8.017 -20.867 1.00 57.91 158 LYS A CA 1
ATOM 1273 C C . LYS A 1 158 ? 9.658 8.373 -21.419 1.00 57.91 158 LYS A C 1
ATOM 1275 O O . LYS A 1 158 ? 9.784 8.641 -22.607 1.00 57.91 158 LYS A O 1
ATOM 1280 N N . GLU A 1 159 ? 10.691 8.309 -20.581 1.00 64.81 159 GLU A N 1
ATOM 1281 C CA . GLU A 1 159 ? 12.081 8.567 -20.961 1.00 64.81 159 GLU A CA 1
ATOM 1282 C C . GLU A 1 159 ? 12.937 7.319 -20.721 1.00 64.81 159 GLU A C 1
ATOM 1284 O O . GLU A 1 159 ? 13.706 7.217 -19.769 1.00 64.81 159 GLU A O 1
ATOM 1289 N N . LEU A 1 160 ? 12.797 6.324 -21.603 1.00 71.88 160 LEU A N 1
ATOM 1290 C CA . LEU A 1 160 ? 13.517 5.050 -21.479 1.00 71.88 160 LEU A CA 1
ATOM 1291 C C . LEU A 1 160 ? 15.046 5.209 -21.586 1.00 71.88 160 LEU A C 1
ATOM 1293 O O . LEU A 1 160 ? 15.787 4.347 -21.119 1.00 71.88 160 LEU A O 1
ATOM 1297 N N . GLY A 1 161 ? 15.535 6.266 -22.250 1.00 81.12 161 GLY A N 1
ATOM 1298 C CA . GLY A 1 161 ? 16.969 6.496 -22.481 1.00 81.12 161 GLY A CA 1
ATOM 1299 C C . GLY A 1 161 ? 17.669 5.389 -23.290 1.00 81.12 161 GLY A C 1
ATOM 1300 O O . GLY A 1 161 ? 18.903 5.340 -23.362 1.00 81.12 161 GLY A O 1
ATOM 1301 N N . ILE A 1 162 ? 16.895 4.480 -23.893 1.00 88.31 162 ILE A N 1
ATOM 1302 C CA . ILE A 1 162 ? 17.386 3.324 -24.642 1.00 88.31 162 ILE A CA 1
ATOM 1303 C C . ILE A 1 162 ? 17.860 3.787 -26.019 1.00 88.31 162 ILE A C 1
ATOM 1305 O O . ILE A 1 162 ? 17.122 4.405 -26.783 1.00 88.31 162 ILE A O 1
ATOM 1309 N N . ARG A 1 163 ? 19.111 3.447 -26.330 1.00 93.25 163 ARG A N 1
ATOM 1310 C CA . ARG A 1 163 ? 19.796 3.786 -27.580 1.00 93.25 163 ARG A CA 1
ATOM 1311 C C . ARG A 1 163 ? 20.435 2.550 -28.193 1.00 93.25 163 ARG A C 1
ATOM 1313 O O . ARG A 1 163 ? 20.931 1.695 -27.451 1.00 93.25 163 ARG A O 1
ATOM 1320 N N . PHE A 1 164 ? 20.494 2.507 -29.516 1.00 95.75 164 PHE A N 1
ATOM 1321 C CA . PHE A 1 164 ? 21.003 1.403 -30.315 1.00 95.75 164 PHE A CA 1
ATOM 1322 C C . PHE A 1 164 ? 22.142 1.853 -31.228 1.00 95.75 164 PHE A C 1
ATOM 1324 O O . PHE A 1 164 ? 22.031 2.870 -31.902 1.00 95.75 164 PHE A O 1
ATOM 1331 N N . LEU A 1 165 ? 23.221 1.073 -31.258 1.00 96.69 165 LEU A N 1
ATOM 1332 C CA . LEU A 1 165 ? 24.338 1.208 -32.183 1.00 96.69 165 LEU A CA 1
ATOM 1333 C C . LEU A 1 165 ? 24.049 0.400 -33.454 1.00 96.69 165 LEU A C 1
ATOM 1335 O O . LEU A 1 165 ? 23.864 -0.824 -33.395 1.00 96.69 165 LEU A O 1
ATOM 1339 N N . GLN A 1 166 ? 24.022 1.085 -34.592 1.00 94.38 166 GLN A N 1
ATOM 1340 C CA . GLN A 1 166 ? 23.864 0.497 -35.917 1.00 94.38 166 GLN A CA 1
ATOM 1341 C C . GLN A 1 166 ? 25.204 0.005 -36.485 1.00 94.38 166 GLN A C 1
ATOM 1343 O O . GLN A 1 166 ? 26.280 0.305 -35.968 1.00 94.38 166 GLN A O 1
ATOM 1348 N N . LYS A 1 167 ? 25.143 -0.782 -37.567 1.00 92.94 167 LYS A N 1
ATOM 1349 C CA . LYS A 1 167 ? 26.338 -1.350 -38.220 1.00 92.94 167 LYS A CA 1
ATOM 1350 C C . LYS A 1 167 ? 27.265 -0.285 -38.816 1.00 92.94 167 LYS A C 1
ATOM 1352 O O . LYS A 1 167 ? 28.460 -0.528 -38.911 1.00 92.94 167 LYS A O 1
ATOM 1357 N N . ASP A 1 168 ? 26.716 0.860 -39.208 1.00 94.12 168 ASP A N 1
ATOM 1358 C CA . ASP A 1 168 ? 27.447 2.014 -39.745 1.00 94.12 168 ASP A CA 1
ATOM 1359 C C . ASP A 1 168 ? 28.073 2.900 -38.648 1.00 94.12 168 ASP A C 1
ATOM 1361 O O . ASP A 1 168 ? 28.681 3.923 -38.950 1.00 94.12 168 ASP A O 1
ATOM 1365 N N . GLY A 1 169 ? 27.934 2.513 -37.374 1.00 93.56 169 GLY A N 1
ATOM 1366 C CA . GLY A 1 169 ? 28.439 3.263 -36.227 1.00 93.56 169 GLY A CA 1
ATOM 1367 C C . GLY A 1 169 ? 27.497 4.359 -35.722 1.00 93.56 169 GLY A C 1
ATOM 1368 O O . GLY A 1 169 ? 27.801 4.988 -34.708 1.00 93.56 169 GLY A O 1
ATOM 1369 N N . THR A 1 170 ? 26.349 4.581 -36.369 1.00 96.00 170 THR A N 1
ATOM 1370 C CA . THR A 1 170 ? 25.367 5.572 -35.910 1.00 96.00 170 THR A CA 1
ATOM 1371 C C . THR A 1 170 ? 24.629 5.090 -34.661 1.00 96.00 170 THR A C 1
ATOM 1373 O O . THR A 1 170 ? 24.399 3.894 -34.467 1.00 96.00 170 THR A O 1
ATOM 1376 N N . ILE A 1 171 ? 24.255 6.032 -33.791 1.00 96.56 171 ILE A N 1
ATOM 1377 C CA . ILE A 1 171 ? 23.462 5.759 -32.590 1.00 96.56 171 ILE A CA 1
ATOM 1378 C C . ILE A 1 171 ? 22.078 6.372 -32.773 1.00 96.56 171 ILE A C 1
ATOM 1380 O O . ILE A 1 171 ? 21.961 7.576 -32.982 1.00 96.56 171 ILE A O 1
ATOM 1384 N N . VAL A 1 172 ? 21.045 5.546 -32.642 1.00 94.56 172 VAL A N 1
ATOM 1385 C CA . VAL A 1 172 ? 19.634 5.949 -32.735 1.00 94.56 172 VAL A CA 1
ATOM 1386 C C . VAL A 1 172 ? 18.890 5.575 -31.457 1.00 94.56 172 VAL A C 1
ATOM 1388 O O . VAL A 1 172 ? 19.332 4.700 -30.711 1.00 94.56 172 VAL A O 1
ATOM 1391 N N . ASP A 1 173 ? 17.779 6.237 -31.159 1.00 92.69 173 ASP A N 1
ATOM 1392 C CA . ASP A 1 173 ? 16.915 5.868 -30.035 1.00 92.69 173 ASP A CA 1
ATOM 1393 C C . ASP A 1 173 ? 15.889 4.786 -30.423 1.00 92.69 173 ASP A C 1
ATOM 1395 O O . ASP A 1 173 ? 15.787 4.368 -31.581 1.00 92.69 173 ASP A O 1
ATOM 1399 N N . LEU A 1 174 ? 15.142 4.297 -29.427 1.00 90.31 174 LEU A N 1
ATOM 1400 C CA . LEU A 1 174 ? 14.077 3.319 -29.651 1.00 90.31 174 LEU A CA 1
ATOM 1401 C C . LEU A 1 174 ? 12.959 3.874 -30.545 1.00 90.31 174 LEU A C 1
ATOM 1403 O O . LEU A 1 174 ? 12.450 3.137 -31.378 1.00 90.31 174 LEU A O 1
ATOM 1407 N N . ALA A 1 175 ? 12.597 5.150 -30.399 1.00 89.69 175 ALA A N 1
ATOM 1408 C CA . ALA A 1 175 ? 11.524 5.765 -31.179 1.00 89.69 175 ALA A CA 1
ATOM 1409 C C . ALA A 1 175 ? 11.861 5.856 -32.675 1.00 89.69 175 ALA A C 1
ATOM 1411 O O . ALA A 1 175 ? 10.971 5.744 -33.510 1.00 89.69 175 ALA A O 1
ATOM 1412 N N . THR A 1 176 ? 13.142 6.007 -33.011 1.00 91.75 176 THR A N 1
ATOM 1413 C CA . THR A 1 176 ? 13.651 6.009 -34.385 1.00 91.75 176 THR A CA 1
ATOM 1414 C C . THR A 1 176 ? 13.730 4.594 -34.945 1.00 91.75 176 THR A C 1
ATOM 1416 O O . THR A 1 176 ? 13.344 4.360 -36.088 1.00 91.75 176 THR A O 1
ATOM 1419 N N . LEU A 1 177 ? 14.242 3.644 -34.156 1.00 91.94 177 LEU A N 1
ATOM 1420 C CA . LEU A 1 177 ? 14.440 2.267 -34.610 1.00 91.94 177 LEU A CA 1
ATOM 1421 C C . LEU A 1 177 ? 13.123 1.476 -34.686 1.00 91.94 177 LEU A C 1
ATOM 1423 O O . LEU A 1 177 ? 12.987 0.586 -35.523 1.00 91.94 177 LEU A O 1
ATOM 1427 N N . ASP A 1 178 ? 12.169 1.789 -33.808 1.00 92.44 178 ASP A N 1
ATOM 1428 C CA . ASP A 1 178 ? 10.886 1.105 -33.671 1.00 92.44 178 ASP A CA 1
ATOM 1429 C C . ASP A 1 178 ? 9.778 2.034 -33.122 1.00 92.44 178 ASP A C 1
ATOM 1431 O O . ASP A 1 178 ? 9.423 1.981 -31.935 1.00 92.44 178 ASP A O 1
ATOM 1435 N N . PRO A 1 179 ? 9.202 2.888 -33.987 1.00 91.56 179 PRO A N 1
ATOM 1436 C CA . PRO A 1 179 ? 8.220 3.888 -33.574 1.00 91.56 179 PRO A CA 1
ATOM 1437 C C . PRO A 1 179 ? 6.966 3.286 -32.930 1.00 91.56 179 PRO A C 1
ATOM 1439 O O . PRO A 1 179 ? 6.470 3.802 -31.930 1.00 91.56 179 PRO A O 1
ATOM 1442 N N . ALA A 1 180 ? 6.463 2.175 -33.479 1.00 91.62 180 ALA A N 1
ATOM 1443 C CA . ALA A 1 180 ? 5.219 1.558 -33.026 1.00 91.62 180 ALA A CA 1
ATOM 1444 C C . ALA A 1 180 ? 5.349 1.001 -31.603 1.00 91.62 180 ALA A C 1
ATOM 1446 O O . ALA A 1 180 ? 4.468 1.206 -30.765 1.00 91.62 180 ALA A O 1
ATOM 1447 N N . PHE A 1 181 ? 6.462 0.327 -31.304 1.00 90.25 181 PHE A N 1
ATOM 1448 C CA . PHE A 1 181 ? 6.701 -0.184 -29.959 1.00 90.25 181 PHE A CA 1
ATOM 1449 C C . PHE A 1 181 ? 7.004 0.936 -28.962 1.00 90.25 181 PHE A C 1
ATOM 1451 O O . PHE A 1 181 ? 6.520 0.891 -27.831 1.00 90.25 181 PHE A O 1
ATOM 1458 N N . ALA A 1 182 ? 7.750 1.966 -29.372 1.00 87.88 182 ALA A N 1
ATOM 1459 C CA . ALA A 1 182 ? 7.988 3.134 -28.528 1.00 87.88 182 ALA A CA 1
ATOM 1460 C C . ALA A 1 182 ? 6.670 3.822 -28.129 1.00 87.88 182 ALA A C 1
ATOM 1462 O O . ALA A 1 182 ? 6.469 4.135 -26.956 1.00 87.88 182 ALA A O 1
ATOM 1463 N N . GLU A 1 183 ? 5.742 3.993 -29.076 1.00 86.44 183 GLU A N 1
ATOM 1464 C CA . GLU A 1 183 ? 4.411 4.542 -28.801 1.00 86.44 183 GLU A CA 1
ATOM 1465 C C . GLU A 1 183 ? 3.587 3.626 -27.886 1.00 86.44 183 GLU A C 1
ATOM 1467 O O . GLU A 1 183 ? 2.940 4.106 -26.951 1.00 86.44 183 GLU A O 1
ATOM 1472 N N . TYR A 1 184 ? 3.634 2.311 -28.117 1.00 86.62 184 TYR A N 1
ATOM 1473 C CA . TYR A 1 184 ? 2.977 1.327 -27.261 1.00 86.62 184 TYR A CA 1
ATOM 1474 C C . TYR A 1 184 ? 3.454 1.429 -25.806 1.00 86.62 184 TYR A C 1
ATOM 1476 O O . TYR A 1 184 ? 2.626 1.599 -24.911 1.00 86.62 184 TYR A O 1
ATOM 1484 N N . VAL A 1 185 ? 4.769 1.406 -25.565 1.00 82.75 185 VAL A N 1
ATOM 1485 C CA . VAL A 1 185 ? 5.341 1.494 -24.210 1.00 82.75 185 VAL A CA 1
ATOM 1486 C C . VAL A 1 185 ? 5.044 2.851 -23.566 1.00 82.75 185 VAL A C 1
ATOM 1488 O O . VAL A 1 185 ? 4.683 2.901 -22.394 1.00 82.75 185 VAL A O 1
ATOM 1491 N N . ALA A 1 186 ? 5.113 3.950 -24.323 1.00 78.31 186 ALA A N 1
ATOM 1492 C CA . ALA A 1 186 ? 4.797 5.284 -23.806 1.00 78.31 186 ALA A CA 1
ATOM 1493 C C . ALA A 1 186 ? 3.324 5.425 -23.372 1.00 78.31 186 ALA A C 1
ATOM 1495 O O . ALA A 1 186 ? 3.003 6.198 -22.463 1.00 78.31 186 ALA A O 1
ATOM 1496 N N . ARG A 1 187 ? 2.414 4.687 -24.022 1.00 76.31 187 ARG A N 1
ATOM 1497 C CA . ARG A 1 187 ? 0.984 4.649 -23.679 1.00 76.31 187 ARG A CA 1
ATOM 1498 C C . ARG A 1 187 ? 0.643 3.608 -22.623 1.00 76.31 187 ARG A C 1
ATOM 1500 O O . ARG A 1 187 ? -0.389 3.754 -21.965 1.00 76.31 187 ARG A O 1
ATOM 1507 N N . ALA A 1 188 ? 1.463 2.574 -22.471 1.00 71.69 188 ALA A N 1
ATOM 1508 C CA . ALA A 1 188 ? 1.250 1.523 -21.497 1.00 71.69 188 ALA A CA 1
ATOM 1509 C C . ALA A 1 188 ? 1.337 2.103 -20.080 1.00 71.69 188 ALA A C 1
ATOM 1511 O O . ALA A 1 188 ? 2.407 2.362 -19.536 1.00 71.69 188 ALA A O 1
ATOM 1512 N N . LYS A 1 189 ? 0.171 2.319 -19.473 1.00 67.81 189 LYS A N 1
ATOM 1513 C CA . LYS A 1 189 ? 0.045 2.667 -18.061 1.00 67.81 189 LYS A CA 1
ATOM 1514 C C . LYS A 1 189 ? -0.412 1.417 -17.327 1.00 67.81 189 LYS A C 1
ATOM 1516 O O . LYS A 1 189 ? -1.553 1.002 -17.546 1.00 67.81 189 LYS A O 1
ATOM 1521 N N . PRO A 1 190 ? 0.430 0.809 -16.476 1.00 67.12 190 PRO A N 1
ATOM 1522 C CA . PRO A 1 190 ? -0.028 -0.251 -15.596 1.00 67.12 190 PRO A CA 1
ATOM 1523 C C . PRO A 1 190 ? -1.266 0.228 -14.829 1.00 67.12 190 PRO A C 1
ATOM 1525 O O . PRO A 1 190 ? -1.274 1.328 -14.263 1.00 67.12 190 PRO A O 1
ATOM 1528 N N . THR A 1 191 ? -2.338 -0.565 -14.843 1.00 68.00 191 THR A N 1
ATOM 1529 C CA . THR A 1 191 ? -3.536 -0.254 -14.061 1.00 68.00 191 THR A CA 1
ATOM 1530 C C . THR A 1 191 ? -3.146 -0.222 -12.590 1.00 68.00 191 THR A C 1
ATOM 1532 O O . THR A 1 191 ? -2.711 -1.232 -12.039 1.00 68.00 191 THR A O 1
ATOM 1535 N N . ARG A 1 192 ? -3.288 0.943 -11.956 1.00 74.88 192 ARG A N 1
ATOM 1536 C CA . ARG A 1 192 ? -2.966 1.140 -10.541 1.00 74.88 192 ARG A CA 1
ATOM 1537 C C . ARG A 1 192 ? -4.158 1.677 -9.783 1.00 74.88 192 ARG A C 1
ATOM 1539 O O . ARG A 1 192 ? -4.950 2.435 -10.338 1.00 74.88 192 ARG A O 1
ATOM 1546 N N . SER A 1 193 ? -4.242 1.330 -8.504 1.00 84.25 193 SER A N 1
ATOM 1547 C CA . SER A 1 193 ? -5.125 2.032 -7.577 1.00 84.25 193 SER A CA 1
ATOM 1548 C C . SER A 1 193 ? -4.612 3.459 -7.392 1.00 84.25 193 SER A C 1
ATOM 1550 O O . SER A 1 193 ? -3.443 3.648 -7.066 1.00 84.25 193 SER A O 1
ATOM 1552 N N . LEU A 1 194 ? -5.470 4.453 -7.611 1.00 86.44 194 LEU A N 1
ATOM 1553 C CA . LEU A 1 194 ? -5.204 5.846 -7.238 1.00 86.44 194 LEU A CA 1
ATOM 1554 C C . LEU A 1 194 ? -5.801 6.199 -5.881 1.00 86.44 194 LEU A C 1
ATOM 1556 O O . LEU A 1 194 ? -5.314 7.105 -5.223 1.00 86.44 194 LEU A O 1
ATOM 1560 N N . PHE A 1 195 ? -6.859 5.498 -5.498 1.00 91.56 195 PHE A N 1
ATOM 1561 C CA . PHE A 1 195 ? -7.544 5.641 -4.227 1.00 91.56 195 PHE A CA 1
ATOM 1562 C C . PHE A 1 195 ? -8.175 4.296 -3.902 1.00 91.56 195 PHE A C 1
ATOM 1564 O O . PHE A 1 195 ? -8.819 3.702 -4.770 1.00 91.56 195 PHE A O 1
ATOM 1571 N N . SER A 1 196 ? -7.988 3.801 -2.688 1.00 93.88 196 SER A N 1
ATOM 1572 C CA . SER A 1 196 ? -8.655 2.600 -2.196 1.00 93.88 196 SER A CA 1
ATOM 1573 C C . SER A 1 196 ? -9.061 2.772 -0.743 1.00 93.88 196 SER A C 1
ATOM 1575 O O . SER A 1 196 ? -8.377 3.437 0.025 1.00 93.88 196 SER A O 1
ATOM 1577 N N . VAL A 1 197 ? -10.169 2.130 -0.381 1.00 96.06 197 VAL A N 1
ATOM 1578 C CA . VAL A 1 197 ? -10.631 2.019 1.003 1.00 96.06 197 VAL A CA 1
ATOM 1579 C C . VAL A 1 197 ? -10.713 0.543 1.361 1.00 96.06 197 VAL A C 1
ATOM 1581 O O . VAL A 1 197 ? -11.340 -0.246 0.637 1.00 96.06 197 VAL A O 1
ATOM 1584 N N . TYR A 1 198 ? -10.061 0.170 2.455 1.00 96.31 198 TYR A N 1
ATOM 1585 C CA . TYR A 1 198 ? -10.012 -1.187 2.983 1.00 96.31 198 TYR A CA 1
ATOM 1586 C C . TYR A 1 198 ? -10.657 -1.244 4.365 1.00 96.31 198 TYR A C 1
ATOM 1588 O O . TYR A 1 198 ? -10.530 -0.305 5.138 1.00 96.31 198 TYR A O 1
ATOM 1596 N N . CYS A 1 199 ? -11.330 -2.345 4.678 1.00 97.00 199 CYS A N 1
ATOM 1597 C CA . CYS A 1 199 ? -11.917 -2.587 5.995 1.00 97.00 199 CYS A CA 1
ATOM 1598 C C . CYS A 1 199 ? -12.106 -4.088 6.229 1.00 97.00 199 CYS A C 1
ATOM 1600 O O . CYS A 1 199 ? -11.834 -4.904 5.337 1.00 97.00 199 CYS A O 1
ATOM 1602 N N . ASP A 1 200 ? -12.630 -4.466 7.390 1.00 96.38 200 ASP A N 1
ATOM 1603 C CA . ASP A 1 200 ? -13.049 -5.841 7.637 1.00 96.38 200 ASP A CA 1
ATOM 1604 C C . ASP A 1 200 ? -14.137 -6.327 6.661 1.00 96.38 200 ASP A C 1
ATOM 1606 O O . ASP A 1 200 ? -14.871 -5.558 6.029 1.00 96.38 200 ASP A O 1
ATOM 1610 N N . ALA A 1 201 ? -14.175 -7.646 6.457 1.00 94.94 201 ALA A N 1
ATOM 1611 C CA . ALA A 1 201 ? -14.979 -8.263 5.403 1.00 94.94 201 ALA A CA 1
ATOM 1612 C C . ALA A 1 201 ? -16.493 -8.101 5.617 1.00 94.94 201 ALA A C 1
ATOM 1614 O O . ALA A 1 201 ? -17.231 -7.973 4.642 1.00 94.94 201 ALA A O 1
ATOM 1615 N N . ASP A 1 202 ? -16.931 -8.107 6.870 1.00 95.62 202 ASP A N 1
ATOM 1616 C CA . ASP A 1 202 ? -18.308 -7.896 7.321 1.00 95.62 202 ASP A CA 1
ATOM 1617 C C . ASP A 1 202 ? -18.749 -6.428 7.203 1.00 95.62 202 ASP A C 1
ATOM 1619 O O . ASP A 1 202 ? -19.905 -6.148 6.894 1.00 95.62 202 ASP A O 1
ATOM 1623 N N . ALA A 1 203 ? -17.819 -5.487 7.358 1.00 96.06 203 ALA A N 1
ATOM 1624 C CA . ALA A 1 203 ? -18.062 -4.055 7.212 1.00 96.06 203 ALA A CA 1
ATOM 1625 C C . ALA A 1 203 ? -18.071 -3.559 5.754 1.00 96.06 203 ALA A C 1
ATOM 1627 O O . ALA A 1 203 ? -18.449 -2.414 5.492 1.00 96.06 203 ALA A O 1
ATOM 1628 N N . ARG A 1 204 ? -17.663 -4.399 4.793 1.00 96.38 204 ARG A N 1
ATOM 1629 C CA . ARG A 1 204 ? -17.368 -3.997 3.408 1.00 96.38 204 ARG A CA 1
ATOM 1630 C C . ARG A 1 204 ? -18.486 -3.203 2.740 1.00 96.38 204 ARG A C 1
ATOM 1632 O O . ARG A 1 204 ? -18.212 -2.156 2.157 1.00 96.38 204 ARG A O 1
ATOM 1639 N N . ASP A 1 205 ? -19.717 -3.701 2.791 1.00 96.75 205 ASP A N 1
ATOM 1640 C CA . ASP A 1 205 ? -20.835 -3.083 2.071 1.00 96.75 205 ASP A CA 1
ATOM 1641 C C . ASP A 1 205 ? -21.241 -1.753 2.719 1.00 96.75 205 ASP A C 1
ATOM 1643 O O . ASP A 1 205 ? -21.478 -0.767 2.020 1.00 96.75 205 ASP A O 1
ATOM 1647 N N . LYS A 1 206 ? -21.213 -1.697 4.056 1.00 97.25 206 LYS A N 1
ATOM 1648 C CA . LYS A 1 206 ? -21.469 -0.481 4.836 1.00 97.25 206 LYS A CA 1
ATOM 1649 C C . LYS A 1 206 ? -20.440 0.609 4.530 1.00 97.25 206 LYS A C 1
ATOM 1651 O O . LYS A 1 206 ? -20.817 1.738 4.230 1.00 97.25 206 LYS A O 1
ATOM 1656 N N . VAL A 1 207 ? -19.151 0.265 4.550 1.00 97.44 207 VAL A N 1
ATOM 1657 C CA . VAL A 1 207 ? -18.061 1.202 4.233 1.00 97.44 207 VAL A CA 1
ATOM 1658 C C . VAL A 1 207 ? -18.131 1.640 2.770 1.00 97.44 207 VAL A C 1
ATOM 1660 O O . VAL A 1 207 ? -17.970 2.819 2.477 1.00 97.44 207 VAL A O 1
ATOM 1663 N N . SER A 1 208 ? -18.429 0.727 1.839 1.00 97.00 208 SER A N 1
ATOM 1664 C CA . SER A 1 208 ? -18.568 1.066 0.416 1.00 97.00 208 SER A CA 1
ATOM 1665 C C . SER A 1 208 ? -19.675 2.099 0.172 1.00 97.00 208 SER A C 1
ATOM 1667 O O . SER A 1 208 ? -19.462 3.069 -0.557 1.00 97.00 208 SER A O 1
ATOM 1669 N N . ALA A 1 209 ? -20.833 1.930 0.821 1.00 96.62 209 ALA A N 1
ATOM 1670 C CA . ALA A 1 209 ? -21.938 2.882 0.744 1.00 96.62 209 ALA A CA 1
ATOM 1671 C C . ALA A 1 209 ? -21.555 4.255 1.320 1.00 96.62 209 ALA A C 1
ATOM 1673 O O . ALA A 1 209 ? -21.752 5.265 0.645 1.00 96.62 209 ALA A O 1
ATOM 1674 N N . ALA A 1 210 ? -20.929 4.286 2.501 1.00 96.50 210 ALA A N 1
ATOM 1675 C CA . ALA A 1 210 ? -20.481 5.527 3.135 1.00 96.50 210 ALA A CA 1
ATOM 1676 C C . ALA A 1 210 ? -19.466 6.295 2.268 1.00 96.50 210 ALA A C 1
ATOM 1678 O O . ALA A 1 210 ? -19.582 7.507 2.102 1.00 96.50 210 ALA A O 1
ATOM 1679 N N . VAL A 1 211 ? -18.516 5.593 1.637 1.00 95.56 211 VAL A N 1
ATOM 1680 C CA . VAL A 1 211 ? -17.566 6.211 0.697 1.00 95.56 211 VAL A CA 1
ATOM 1681 C C . VAL A 1 211 ? -18.298 6.821 -0.501 1.00 95.56 211 VAL A C 1
ATOM 1683 O O . VAL A 1 211 ? -17.992 7.940 -0.904 1.00 95.56 211 VAL A O 1
ATOM 1686 N N . LEU A 1 212 ? -19.277 6.120 -1.079 1.00 94.12 212 LEU A N 1
ATOM 1687 C CA . LEU A 1 212 ? -20.050 6.648 -2.206 1.00 94.12 212 LEU A CA 1
ATOM 1688 C C . LEU A 1 212 ? -20.873 7.882 -1.823 1.00 94.12 212 LEU A C 1
ATOM 1690 O O . LEU A 1 212 ? -20.953 8.817 -2.617 1.00 94.12 212 LEU A O 1
ATOM 1694 N N . GLU A 1 213 ? -21.478 7.899 -0.638 1.00 93.88 213 GLU A N 1
ATOM 1695 C CA . GLU A 1 213 ? -22.209 9.063 -0.130 1.00 93.88 213 GLU A CA 1
ATOM 1696 C C . GLU A 1 213 ? -21.280 10.259 0.082 1.00 93.88 213 GLU A C 1
ATOM 1698 O O . GLU A 1 213 ? -21.564 11.342 -0.431 1.00 93.88 213 GLU A O 1
ATOM 1703 N N . LEU A 1 214 ? -20.130 10.048 0.730 1.00 91.12 214 LEU A N 1
ATOM 1704 C CA . LEU A 1 214 ? -19.097 11.068 0.927 1.00 91.12 214 LEU A CA 1
ATOM 1705 C C . LEU A 1 214 ? -18.657 11.684 -0.408 1.00 91.12 214 LEU A C 1
ATOM 1707 O O . LEU A 1 214 ? -18.544 12.903 -0.536 1.00 91.12 214 LEU A O 1
ATOM 1711 N N . LEU A 1 215 ? -18.464 10.849 -1.432 1.00 89.25 215 LEU A N 1
ATOM 1712 C CA . LEU A 1 215 ? -18.043 11.296 -2.759 1.00 89.25 215 LEU A CA 1
ATOM 1713 C C . LEU A 1 215 ? -19.163 11.949 -3.579 1.00 89.25 215 LEU A C 1
ATOM 1715 O O . LEU A 1 215 ? -18.853 12.713 -4.495 1.00 89.25 215 LEU A O 1
ATOM 1719 N N . ARG A 1 216 ? -20.442 11.670 -3.290 1.00 85.44 216 ARG A N 1
ATOM 1720 C CA . ARG A 1 216 ? -21.609 12.219 -4.010 1.00 85.44 216 ARG A CA 1
ATOM 1721 C C . ARG A 1 216 ? -22.149 13.510 -3.397 1.00 85.44 216 ARG A C 1
ATOM 1723 O O . ARG A 1 216 ? -22.505 14.408 -4.154 1.00 85.44 216 ARG A O 1
ATOM 1730 N N . CYS A 1 217 ? -22.191 13.611 -2.072 1.00 65.88 217 CYS A N 1
ATOM 1731 C CA . CYS A 1 217 ? -22.905 14.657 -1.329 1.00 65.88 217 CYS A CA 1
ATOM 1732 C C . CYS A 1 217 ? -22.129 15.977 -1.130 1.00 65.88 217 CYS A C 1
ATOM 1734 O O . CYS A 1 217 ? -22.512 16.780 -0.279 1.00 65.88 217 CYS A O 1
ATOM 1736 N N . ARG A 1 218 ? -21.069 16.237 -1.905 1.00 54.97 218 ARG A N 1
ATOM 1737 C CA . ARG A 1 218 ? -20.331 17.514 -1.893 1.00 54.97 218 ARG A CA 1
ATOM 1738 C C . ARG A 1 218 ? -20.008 17.999 -3.294 1.00 54.97 218 ARG A C 1
ATOM 1740 O O . ARG A 1 218 ? -19.188 17.339 -3.956 1.00 54.97 218 ARG A O 1
#

Sequence (218 aa):
VFLAKGLEAVRDFLNARMEMYSSVYLHKKTRIADQMLLRAAERAVIDLGEFQDFFLMSDDEFLSALMHASGDTYVREMAYRVKYRQGLFKRAFHIESGEAGRGEKADWMKRIRGLGRGADEIRERIETELLEATGIDVGYIFVDLPEEAVGISEERFKELGIRFLQKDGTIVDLATLDPAFAEYVARAKPTRSLFSVYCDADARDKVSAAVLELLRCR